Protein AF-0000000084685045 (afdb_homodimer)

Organism: NCBI:txid1198232

pLDDT: mean 92.17, std 9.09, range [50.31, 98.56]

Foldseek 3Di:
DPCVVVVVVVVVVVVVVVVVVVQVVLCCVFCVVVVVLVVLLVVLVVCLLPDPCNLVDDPVRSLVSSQVSSVVVVRDQDHSVQWDWDDDPFKIKIKHWDWDWADRDDPDIDIDIDIDMDIGTD/DPCPVVVVVVVVVVVVVVVVVVQVVLCCVFCVVVVVLVVLLVVLVVCLQPDPCNLVDDPVRSLVSSQVSSVVVVRDQDHSVQWDWDDDPFKIKIKHWDWDWADRDDPDIDIDIDIDMDIGTD

Structure (mmCIF, N/CA/C/O backbone):
data_AF-0000000084685045-model_v1
#
loop_
_entity.id
_entity.type
_entity.pdbx_description
1 polymer 'Transmembrane protein'
#
loop_
_atom_site.group_PDB
_atom_site.id
_atom_site.type_symbol
_atom_site.label_atom_id
_atom_site.label_alt_id
_atom_site.label_comp_id
_atom_site.label_asym_id
_atom_site.label_entity_id
_atom_site.label_seq_id
_atom_site.pdbx_PDB_ins_code
_atom_site.Cartn_x
_atom_site.Cartn_y
_atom_site.Cartn_z
_atom_site.occupancy
_atom_site.B_iso_or_equiv
_atom_site.auth_seq_id
_atom_site.auth_comp_id
_atom_site.auth_asym_id
_atom_site.auth_atom_id
_atom_site.pdbx_PDB_model_num
ATOM 1 N N . MET A 1 1 ? -42.125 7.566 21.297 1 52.19 1 MET A N 1
ATOM 2 C CA . MET A 1 1 ? -40.75 7.332 20.875 1 52.19 1 MET A CA 1
ATOM 3 C C . MET A 1 1 ? -40.469 7.973 19.516 1 52.19 1 MET A C 1
ATOM 5 O O . MET A 1 1 ? -41.125 7.648 18.531 1 52.19 1 MET A O 1
ATOM 9 N N . ASN A 1 2 ? -39.969 9.203 19.312 1 52.31 2 ASN A N 1
ATOM 10 C CA . ASN A 1 2 ? -39.875 10.094 18.156 1 52.31 2 ASN A CA 1
ATOM 11 C C . ASN A 1 2 ? -39.094 9.469 17.016 1 52.31 2 ASN A C 1
ATOM 13 O O . ASN A 1 2 ? -37.906 9.195 17.172 1 52.31 2 ASN A O 1
ATOM 17 N N . SER A 1 3 ? -39.812 8.875 16.078 1 64.5 3 SER A N 1
ATOM 18 C CA . SER A 1 3 ? -39.438 8.211 14.844 1 64.5 3 SER A CA 1
ATOM 19 C C . SER A 1 3 ? -38.469 9.07 14.031 1 64.5 3 SER A C 1
ATOM 21 O O . SER A 1 3 ? -37.75 8.57 13.156 1 64.5 3 SER A O 1
ATOM 23 N N . SER A 1 4 ? -38.469 10.375 14.336 1 64.94 4 SER A N 1
ATOM 24 C CA . SER A 1 4 ? -37.656 11.266 13.523 1 64.94 4 SER A CA 1
ATOM 25 C C . SER A 1 4 ? -36.156 11.094 13.82 1 64.94 4 SER A C 1
ATOM 27 O O . SER A 1 4 ? -35.312 11.273 12.938 1 64.94 4 SER A O 1
ATOM 29 N N . LYS A 1 5 ? -35.812 10.93 15.055 1 65.25 5 LYS A N 1
ATOM 30 C CA . LYS A 1 5 ? -34.406 10.742 15.43 1 65.25 5 LYS A CA 1
ATOM 31 C C . LYS A 1 5 ? -33.844 9.438 14.859 1 65.25 5 LYS A C 1
ATOM 33 O O . LYS A 1 5 ? -32.656 9.352 14.555 1 65.25 5 LYS A O 1
ATOM 38 N N . GLN A 1 6 ? -34.906 8.57 14.57 1 70.5 6 GLN A N 1
ATOM 39 C CA . GLN A 1 6 ? -34.469 7.273 14.07 1 70.5 6 GLN A CA 1
ATOM 40 C C . GLN A 1 6 ? -34.156 7.34 12.578 1 70.5 6 GLN A C 1
ATOM 42 O O . GLN A 1 6 ? -33.312 6.57 12.078 1 70.5 6 GLN A O 1
ATOM 47 N N . LYS A 1 7 ? -34.625 8.477 11.938 1 71.44 7 LYS A N 1
ATOM 48 C CA . LYS A 1 7 ? -34.469 8.594 10.492 1 71.44 7 LYS A CA 1
ATOM 49 C C . LYS A 1 7 ? -33.031 9 10.141 1 71.44 7 LYS A C 1
ATOM 51 O O . LYS A 1 7 ? -32.469 8.484 9.18 1 71.44 7 LYS A O 1
ATOM 56 N N . GLY A 1 8 ? -32.469 9.781 11.031 1 73.19 8 GLY A N 1
ATOM 57 C CA . GLY A 1 8 ? -31.094 10.227 10.781 1 73.19 8 GLY A CA 1
ATOM 58 C C . GLY A 1 8 ? -30.078 9.117 10.906 1 73.19 8 GLY A C 1
ATOM 59 O O . GLY A 1 8 ? -29.188 8.977 10.055 1 73.19 8 GLY A O 1
ATOM 60 N N . PHE A 1 9 ? -30.328 8.328 11.875 1 78.38 9 PHE A N 1
ATOM 61 C CA . PHE A 1 9 ? -29.422 7.199 12.109 1 78.38 9 PHE A CA 1
ATOM 62 C C . PHE A 1 9 ? -29.578 6.156 11.008 1 78.38 9 PHE A C 1
ATOM 64 O O . PHE A 1 9 ? -28.578 5.57 10.562 1 78.38 9 PHE A O 1
ATOM 71 N N . THR A 1 10 ? -30.828 6.16 10.422 1 82.81 10 THR A N 1
ATOM 72 C CA . THR A 1 10 ? -31.078 5.191 9.359 1 82.81 10 THR A CA 1
ATOM 73 C C . THR A 1 10 ? -30.375 5.598 8.078 1 82.81 10 THR A C 1
ATOM 75 O O . THR A 1 10 ? -29.766 4.762 7.402 1 82.81 10 THR A O 1
ATOM 78 N N . LEU A 1 11 ? -30.5 6.941 7.777 1 86.44 11 LEU A N 1
ATOM 79 C CA . LEU A 1 11 ? -29.859 7.438 6.57 1 86.44 11 LEU A CA 1
ATOM 80 C C . LEU A 1 11 ? -28.344 7.277 6.664 1 86.44 11 LEU A C 1
ATOM 82 O O . LEU A 1 11 ? -27.703 6.844 5.703 1 86.44 11 LEU A O 1
ATOM 86 N N . VAL A 1 12 ? -27.812 7.605 7.805 1 83.88 12 VAL A N 1
ATOM 87 C CA . VAL A 1 12 ? -26.375 7.465 8.023 1 83.88 12 VAL A CA 1
ATOM 88 C C . VAL A 1 12 ? -25.984 5.996 7.887 1 83.88 12 VAL A C 1
ATOM 90 O O . VAL A 1 12 ? -24.969 5.676 7.25 1 83.88 12 VAL A O 1
ATOM 93 N N . GLY A 1 13 ? -26.734 5.219 8.461 1 81.5 13 GLY A N 1
ATOM 94 C CA . GLY A 1 13 ? -26.5 3.791 8.328 1 81.5 13 GLY A CA 1
ATOM 95 C C . GLY A 1 13 ? -26.531 3.311 6.891 1 81.5 13 GLY A C 1
ATOM 96 O O . GLY A 1 13 ? -25.688 2.516 6.477 1 81.5 13 GLY A O 1
ATOM 97 N N . LEU A 1 14 ? -27.562 3.863 6.207 1 85.44 14 LEU A N 1
ATOM 98 C CA . LEU A 1 14 ? -27.719 3.479 4.809 1 85.44 14 LEU A CA 1
ATOM 99 C C . LEU A 1 14 ? -26.516 3.932 3.992 1 85.44 14 LEU A C 1
ATOM 101 O O . LEU A 1 14 ? -25.984 3.174 3.17 1 85.44 14 LEU A O 1
ATOM 105 N N . ILE A 1 15 ? -26.109 5.098 4.238 1 88.25 15 ILE A N 1
ATOM 106 C CA . ILE A 1 15 ? -24.969 5.648 3.521 1 88.25 15 ILE A CA 1
ATOM 107 C C . ILE A 1 15 ? -23.719 4.828 3.836 1 88.25 15 ILE A C 1
ATOM 109 O O . ILE A 1 15 ? -22.922 4.527 2.943 1 88.25 15 ILE A O 1
ATOM 113 N N . LEU A 1 16 ? -23.562 4.426 5.043 1 82.75 16 LEU A N 1
ATOM 114 C CA . LEU A 1 16 ? -22.406 3.641 5.465 1 82.75 16 LEU A CA 1
ATOM 115 C C . LEU A 1 16 ? -22.406 2.271 4.793 1 82.75 16 LEU A C 1
ATOM 117 O O . LEU A 1 16 ? -21.359 1.809 4.32 1 82.75 16 LEU A O 1
ATOM 121 N N . VAL A 1 17 ? -23.625 1.717 4.723 1 81.19 17 VAL A N 1
ATOM 122 C CA . VAL A 1 17 ? -23.719 0.398 4.109 1 81.19 17 VAL A CA 1
ATOM 123 C C . VAL A 1 17 ? -23.406 0.495 2.619 1 81.19 17 VAL A C 1
ATOM 125 O O . VAL A 1 17 ? -22.625 -0.306 2.094 1 81.19 17 VAL A O 1
ATOM 128 N N . PHE A 1 18 ? -23.938 1.482 1.992 1 87 18 PHE A N 1
ATOM 129 C CA . PHE A 1 18 ? -23.672 1.651 0.567 1 87 18 PHE A CA 1
ATOM 130 C C . PHE A 1 18 ? -22.219 2.018 0.322 1 87 18 PHE A C 1
ATOM 132 O O . PHE A 1 18 ? -21.609 1.573 -0.659 1 87 18 PHE A O 1
ATOM 139 N N . GLY A 1 19 ? -21.703 2.848 1.141 1 85.56 19 GLY A N 1
ATOM 140 C CA . GLY A 1 19 ? -20.281 3.166 1.067 1 85.56 19 GLY A CA 1
ATOM 141 C C . GLY A 1 19 ? -19.391 1.948 1.196 1 85.56 19 GLY A C 1
ATOM 142 O O . GLY A 1 19 ? -18.469 1.762 0.4 1 85.56 19 GLY A O 1
ATOM 143 N N . LEU A 1 20 ? -19.734 1.141 2.088 1 81.75 20 LEU A N 1
ATOM 144 C CA . LEU A 1 20 ? -18.969 -0.076 2.326 1 81.75 20 LEU A CA 1
ATOM 145 C C . LEU A 1 20 ? -19.062 -1.015 1.127 1 81.75 20 LEU A C 1
ATOM 147 O O . LEU A 1 20 ? -18.047 -1.567 0.694 1 81.75 20 LEU A O 1
ATOM 151 N N . ILE A 1 21 ? -20.281 -1.162 0.603 1 84.25 21 ILE A N 1
ATOM 152 C CA . ILE A 1 21 ? -20.453 -1.988 -0.587 1 84.25 21 ILE A CA 1
ATOM 153 C C . ILE A 1 21 ? -19.641 -1.409 -1.741 1 84.25 21 ILE A C 1
ATOM 155 O O . ILE A 1 21 ? -18.984 -2.15 -2.484 1 84.25 21 ILE A O 1
ATOM 159 N N . GLY A 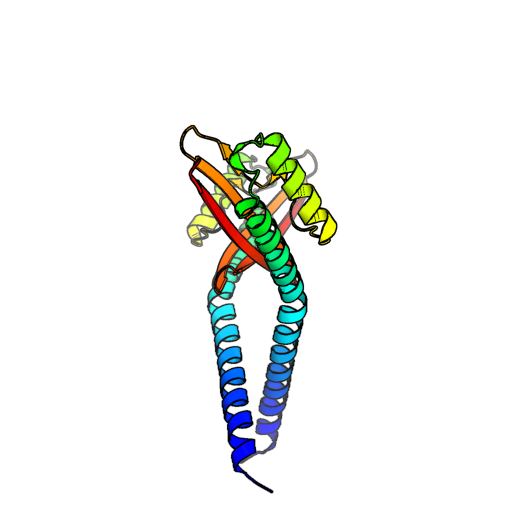1 22 ? -19.719 -0.098 -1.869 1 86.06 22 GLY A N 1
ATOM 160 C CA . GLY A 1 22 ? -18.938 0.567 -2.9 1 86.06 22 GLY A CA 1
ATOM 161 C C . GLY A 1 22 ? -17.438 0.334 -2.762 1 86.06 22 GLY A C 1
ATOM 162 O O . GLY A 1 22 ? -16.766 0.022 -3.742 1 86.06 22 GLY A O 1
ATOM 163 N N . ILE A 1 23 ? -16.906 0.332 -1.58 1 83.69 23 ILE A N 1
ATOM 164 C CA . ILE A 1 23 ? -15.492 0.142 -1.303 1 83.69 23 ILE A CA 1
ATOM 165 C C . ILE A 1 23 ? -15.094 -1.299 -1.614 1 83.69 23 ILE A C 1
ATOM 167 O O . ILE A 1 23 ? -14.047 -1.544 -2.217 1 83.69 23 ILE A O 1
ATOM 171 N N . ILE A 1 24 ? -15.945 -2.225 -1.202 1 84.06 24 ILE A N 1
ATOM 172 C CA . ILE A 1 24 ? -15.672 -3.633 -1.468 1 84.06 24 ILE A CA 1
ATOM 173 C C . ILE A 1 24 ? -15.641 -3.879 -2.975 1 84.06 24 ILE A C 1
ATOM 175 O O . ILE A 1 24 ? -14.727 -4.527 -3.486 1 84.06 24 ILE A O 1
ATOM 179 N N . THR A 1 25 ? -16.656 -3.338 -3.621 1 88.5 25 THR A N 1
ATOM 180 C CA . THR A 1 25 ? -16.75 -3.5 -5.066 1 88.5 25 THR A CA 1
ATOM 181 C C . THR A 1 25 ? -15.539 -2.885 -5.754 1 88.5 25 THR A C 1
ATOM 183 O O . THR A 1 25 ? -14.93 -3.512 -6.625 1 88.5 25 THR A O 1
ATOM 186 N N . LEU A 1 26 ? -15.117 -1.688 -5.309 1 86.94 26 LEU A N 1
ATOM 187 C CA . LEU A 1 26 ? -13.938 -1.034 -5.867 1 86.94 26 LEU A CA 1
ATOM 188 C C . LEU A 1 26 ? -12.68 -1.862 -5.605 1 86.94 26 LEU A C 1
ATOM 190 O O . LEU A 1 26 ? -11.836 -2.01 -6.492 1 86.94 26 LEU A O 1
ATOM 194 N N . SER A 1 27 ? -12.594 -2.445 -4.383 1 87.75 27 SER A N 1
ATOM 195 C CA . SER A 1 27 ? -11.43 -3.254 -4.023 1 87.75 27 SER A CA 1
ATOM 196 C C . SER A 1 27 ? -11.328 -4.488 -4.914 1 87.75 27 SER A C 1
ATOM 198 O O . SER A 1 27 ? -10.242 -4.816 -5.402 1 87.75 27 SER A O 1
ATOM 200 N N . VAL A 1 28 ? -12.414 -5.141 -5.133 1 90.38 28 VAL A N 1
ATOM 201 C CA . VAL A 1 28 ? -12.43 -6.324 -5.984 1 90.38 28 VAL A CA 1
ATOM 202 C C . VAL A 1 28 ? -12.008 -5.949 -7.402 1 90.38 28 VAL A C 1
ATOM 204 O O . VAL A 1 28 ? -11.133 -6.59 -7.992 1 90.38 28 VAL A O 1
ATOM 207 N N . LEU A 1 29 ? -12.523 -4.824 -7.895 1 92.31 29 LEU A N 1
ATOM 208 C CA . LEU A 1 29 ? -12.266 -4.398 -9.266 1 92.31 29 LEU A CA 1
ATOM 209 C C . LEU A 1 29 ? -10.812 -3.957 -9.438 1 92.31 29 LEU A C 1
ATOM 211 O O . LEU A 1 29 ? -10.234 -4.109 -10.508 1 92.31 29 LEU A O 1
ATOM 215 N N . LYS A 1 30 ? -10.219 -3.467 -8.352 1 91.88 30 LYS A N 1
ATOM 216 C CA . LYS A 1 30 ? -8.844 -2.977 -8.406 1 91.88 30 LYS A CA 1
ATOM 217 C C . LYS A 1 30 ? -7.848 -4.102 -8.156 1 91.88 30 LYS A C 1
ATOM 219 O O . LYS A 1 30 ? -6.797 -4.164 -8.797 1 91.88 30 LYS A O 1
ATOM 224 N N . VAL A 1 31 ? -8.203 -4.996 -7.293 1 94.38 31 VAL A N 1
ATOM 225 C CA . VAL A 1 31 ? -7.273 -6.023 -6.828 1 94.38 31 VAL A CA 1
ATOM 226 C C . VAL A 1 31 ? -7.387 -7.262 -7.711 1 94.38 31 VAL A C 1
ATOM 228 O O . VAL A 1 31 ? -6.395 -7.961 -7.941 1 94.38 31 VAL A O 1
ATOM 231 N N . PHE A 1 32 ? -8.531 -7.613 -8.25 1 94.69 32 PHE A N 1
ATOM 232 C CA . PHE A 1 32 ? -8.805 -8.828 -9.008 1 94.69 32 PHE A CA 1
ATOM 233 C C . PHE A 1 32 ? -7.848 -8.953 -10.188 1 94.69 32 PHE A C 1
ATOM 235 O O . PHE A 1 32 ? -7.176 -9.977 -10.344 1 94.69 32 PHE A O 1
ATOM 242 N N . PRO A 1 33 ? -7.602 -7.883 -10.977 1 94.62 33 PRO A N 1
ATOM 243 C CA . PRO A 1 33 ? -6.676 -8.008 -12.109 1 94.62 33 PRO A CA 1
ATOM 244 C C . PRO A 1 33 ? -5.25 -8.328 -11.664 1 94.62 33 PRO A C 1
ATOM 246 O O . PRO A 1 33 ? -4.52 -9.016 -12.383 1 94.62 33 PRO A O 1
ATOM 249 N N . VAL A 1 34 ? -4.883 -7.84 -10.508 1 96.56 34 VAL A N 1
ATOM 250 C CA . VAL A 1 34 ? -3.535 -8.078 -9.992 1 96.56 34 VAL A CA 1
ATOM 251 C C . VAL A 1 34 ? -3.359 -9.562 -9.68 1 96.56 34 VAL A C 1
ATOM 253 O O . VAL A 1 34 ? -2.336 -10.164 -10.031 1 96.56 34 VAL A O 1
ATOM 256 N N . TYR A 1 35 ? -4.391 -10.094 -9.094 1 96.56 35 TYR A N 1
ATOM 257 C CA . TYR A 1 35 ? -4.316 -11.516 -8.766 1 96.56 35 TYR A CA 1
ATOM 258 C C . TYR A 1 35 ? -4.418 -12.375 -10.016 1 96.56 35 TYR A C 1
ATOM 260 O O . TYR A 1 35 ? -3.803 -13.438 -10.102 1 96.56 35 TYR A O 1
ATOM 268 N N . MET A 1 36 ? -5.195 -11.977 -10.977 1 95.69 36 MET A N 1
ATOM 269 C CA . MET A 1 36 ? -5.258 -12.68 -12.258 1 95.69 36 MET A CA 1
ATOM 270 C C . MET A 1 36 ? -3.891 -12.703 -12.93 1 95.69 36 MET A C 1
ATOM 272 O O . MET A 1 36 ? -3.465 -13.734 -13.453 1 95.69 36 MET A O 1
ATOM 276 N N . GLU A 1 37 ? -3.252 -11.57 -12.906 1 96.75 37 GLU A N 1
ATOM 277 C CA . GLU A 1 37 ? -1.908 -11.516 -13.469 1 96.75 37 GLU A CA 1
ATOM 278 C C . GLU A 1 37 ? -0.95 -12.422 -12.703 1 96.75 37 GLU A C 1
ATOM 280 O O . GLU A 1 37 ? -0.103 -13.086 -13.305 1 96.75 37 GLU A O 1
ATOM 285 N N . HIS A 1 38 ? -1.104 -12.414 -11.438 1 97.25 38 HIS A N 1
ATOM 286 C CA . HIS A 1 38 ? -0.241 -13.273 -10.641 1 97.25 38 HIS A CA 1
ATOM 287 C C . HIS A 1 38 ? -0.447 -14.742 -10.984 1 97.25 38 HIS A C 1
ATOM 289 O O . HIS A 1 38 ? 0.511 -15.523 -11.008 1 97.25 38 HIS A O 1
ATOM 295 N N . LEU A 1 39 ? -1.681 -15.109 -11.227 1 97.44 39 LEU A N 1
ATOM 296 C CA . LEU A 1 39 ? -1.949 -16.484 -11.641 1 97.44 39 LEU A CA 1
ATOM 297 C C . LEU A 1 39 ? -1.201 -16.812 -12.93 1 97.44 39 LEU A C 1
ATOM 299 O O . LEU A 1 39 ? -0.677 -17.922 -13.078 1 97.44 39 LEU A O 1
ATOM 303 N N . ALA A 1 40 ? -1.139 -15.859 -13.852 1 97.31 40 ALA A N 1
ATOM 304 C CA . ALA A 1 40 ? -0.379 -16.047 -15.086 1 97.31 40 ALA A CA 1
ATOM 305 C C . ALA A 1 40 ? 1.107 -16.219 -14.797 1 97.31 40 ALA A C 1
ATOM 307 O O . ALA A 1 40 ? 1.773 -17.062 -15.414 1 97.31 40 ALA A O 1
ATOM 308 N N . VAL A 1 41 ? 1.635 -15.414 -13.891 1 97.62 41 VAL A N 1
ATOM 309 C CA . VAL A 1 41 ? 3.035 -15.531 -13.492 1 97.62 41 VAL A CA 1
ATOM 310 C C . VAL A 1 41 ? 3.301 -16.938 -12.945 1 97.62 41 VAL A C 1
ATOM 312 O O . VAL A 1 41 ? 4.266 -17.594 -13.344 1 97.62 41 VAL A O 1
ATOM 315 N N . LYS A 1 42 ? 2.439 -17.359 -12.109 1 97.44 42 LYS A N 1
ATOM 316 C CA . LYS A 1 42 ? 2.596 -18.672 -11.5 1 97.44 42 LYS A CA 1
ATOM 317 C C . LYS A 1 42 ? 2.531 -19.781 -12.555 1 97.44 42 LYS A C 1
ATOM 319 O O . LYS A 1 42 ? 3.318 -20.734 -12.516 1 97.44 42 LYS A O 1
ATOM 324 N N . LYS A 1 43 ? 1.664 -19.672 -13.43 1 97.31 43 LYS A N 1
ATOM 325 C CA . LYS A 1 43 ? 1.531 -20.656 -14.492 1 97.31 43 LYS A CA 1
ATOM 326 C C . LYS A 1 43 ? 2.77 -20.672 -15.391 1 97.31 43 LYS A C 1
ATOM 328 O O . LYS A 1 43 ? 3.207 -21.734 -15.836 1 97.31 43 LYS A O 1
ATOM 333 N N . ALA A 1 44 ? 3.252 -19.469 -15.664 1 97.44 44 ALA A N 1
ATOM 334 C CA . ALA A 1 44 ? 4.492 -19.375 -16.438 1 97.44 44 ALA A CA 1
ATOM 335 C C . ALA A 1 44 ? 5.633 -20.109 -15.719 1 97.44 44 ALA A C 1
ATOM 337 O O . ALA A 1 44 ? 6.371 -20.875 -16.344 1 97.44 44 ALA A O 1
ATOM 338 N N . MET A 1 45 ? 5.727 -19.891 -14.461 1 97.88 45 MET A N 1
ATOM 339 C CA . MET A 1 45 ? 6.762 -20.547 -13.672 1 97.88 45 MET A CA 1
ATOM 340 C C . MET A 1 45 ? 6.562 -22.062 -13.664 1 97.88 45 MET A C 1
ATOM 342 O O . MET A 1 45 ? 7.527 -22.812 -13.789 1 97.88 45 MET A O 1
ATOM 346 N N . GLU A 1 46 ? 5.371 -22.5 -13.531 1 97.88 46 GLU A N 1
ATOM 347 C CA . GLU A 1 46 ? 5.039 -23.922 -13.508 1 97.88 46 GLU A CA 1
ATOM 348 C C . GLU A 1 46 ? 5.383 -24.594 -14.836 1 97.88 46 GLU A C 1
ATOM 350 O O . GLU A 1 46 ? 5.891 -25.719 -14.852 1 97.88 46 GLU A O 1
ATOM 355 N N . ALA A 1 47 ? 5.121 -23.875 -15.898 1 97.44 47 ALA A N 1
ATOM 356 C CA . ALA A 1 47 ? 5.438 -24.406 -17.219 1 97.44 47 ALA A CA 1
ATOM 357 C C . ALA A 1 47 ? 6.938 -24.625 -17.375 1 97.44 47 ALA A C 1
ATOM 359 O O . ALA A 1 47 ? 7.371 -25.609 -17.969 1 97.44 47 ALA A O 1
ATOM 360 N N . ILE A 1 48 ? 7.711 -23.688 -16.859 1 97.69 48 ILE A N 1
ATOM 361 C CA . ILE A 1 48 ? 9.164 -23.797 -16.938 1 97.69 48 ILE A CA 1
ATOM 362 C C . ILE A 1 48 ? 9.633 -24.938 -16.031 1 97.69 48 ILE A C 1
ATOM 364 O O . ILE A 1 48 ? 10.477 -25.75 -16.438 1 97.69 48 ILE A O 1
ATOM 368 N N . GLU A 1 49 ? 9.078 -24.984 -14.875 1 97.94 49 GLU A N 1
ATOM 369 C CA . GLU A 1 49 ? 9.422 -26.031 -13.914 1 97.94 49 GLU A CA 1
ATOM 370 C C . GLU A 1 49 ? 9.195 -27.422 -14.5 1 97.94 49 GLU A C 1
ATOM 372 O O . GLU A 1 49 ? 9.984 -28.344 -14.258 1 97.94 49 GLU A O 1
ATOM 377 N N . MET A 1 50 ? 8.234 -27.516 -15.297 1 97.25 50 MET A N 1
ATOM 378 C CA . MET A 1 50 ? 7.812 -28.812 -15.812 1 97.25 50 MET A CA 1
ATOM 379 C C . MET A 1 50 ? 8.445 -29.094 -17.172 1 97.25 50 MET A C 1
ATOM 381 O O . MET A 1 50 ? 8.273 -30.172 -17.734 1 97.25 50 MET A O 1
ATOM 385 N N . ASP A 1 51 ? 9.156 -28.062 -17.688 1 96.81 51 ASP A N 1
ATOM 386 C CA . ASP A 1 51 ? 9.805 -28.234 -18.984 1 96.81 51 ASP A CA 1
ATOM 387 C C . ASP A 1 51 ? 10.859 -29.328 -18.922 1 96.81 51 ASP A C 1
ATOM 389 O O . ASP A 1 51 ? 11.781 -29.281 -18.109 1 96.81 51 ASP A O 1
ATOM 393 N N . GLN A 1 52 ? 10.906 -30.312 -19.781 1 95.06 52 GLN A N 1
ATOM 394 C CA . GLN A 1 52 ? 11.797 -31.469 -19.797 1 95.06 52 GLN A CA 1
ATOM 395 C C . GLN A 1 52 ? 13.227 -31.047 -20.125 1 95.06 52 GLN A C 1
ATOM 397 O O . GLN A 1 52 ? 14.188 -31.719 -19.734 1 95.06 52 GLN A O 1
ATOM 402 N N . ASP A 1 53 ? 13.328 -29.859 -20.797 1 96.44 53 ASP A N 1
ATOM 403 C CA . ASP A 1 53 ? 14.648 -29.422 -21.234 1 96.44 53 ASP A CA 1
ATOM 404 C C . ASP A 1 53 ? 15.234 -28.391 -20.266 1 96.44 53 ASP A C 1
ATOM 406 O O . ASP A 1 53 ? 16.297 -27.812 -20.516 1 96.44 53 ASP A O 1
ATOM 410 N N . LEU A 1 54 ? 14.617 -28.266 -19.125 1 96.88 54 LEU A N 1
ATOM 411 C CA . LEU A 1 54 ? 15.047 -27.219 -18.188 1 96.88 54 LEU A CA 1
ATOM 412 C C . LEU A 1 54 ? 16.5 -27.438 -17.766 1 96.88 54 LEU A C 1
ATOM 414 O O . LEU A 1 54 ? 17.266 -26.484 -17.688 1 96.88 54 LEU A O 1
ATOM 418 N N . SER A 1 55 ? 16.891 -28.688 -17.625 1 95.06 55 SER A N 1
ATOM 419 C CA . SER A 1 55 ? 18.219 -29.016 -17.125 1 95.06 55 SER A CA 1
ATOM 420 C C . SER A 1 55 ? 19.297 -28.641 -18.141 1 95.06 55 SER A C 1
ATOM 422 O O . SER A 1 55 ? 20.469 -28.531 -17.781 1 95.06 55 SER A O 1
ATOM 424 N N . LYS A 1 56 ? 18.953 -28.438 -19.328 1 95.88 56 LYS A N 1
ATOM 425 C CA . LYS A 1 56 ? 19.922 -28.141 -20.375 1 95.88 56 LYS A CA 1
ATOM 426 C C . LYS A 1 56 ? 19.984 -26.656 -20.672 1 95.88 56 LYS A C 1
ATOM 428 O O . LYS A 1 56 ? 20.844 -26.188 -21.422 1 95.88 56 LYS A O 1
ATOM 433 N N . MET 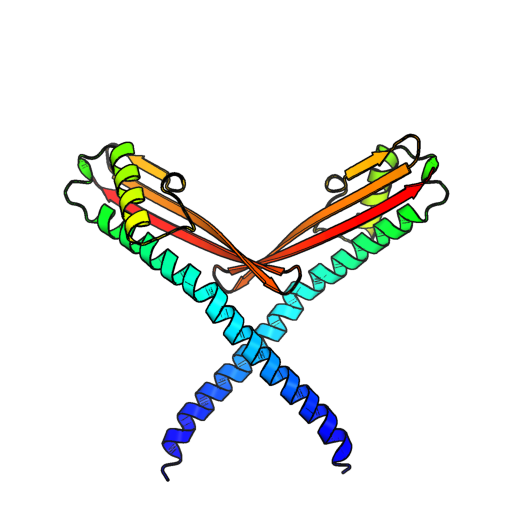A 1 57 ? 19.078 -25.922 -20.125 1 96.38 57 MET A N 1
ATOM 434 C CA . MET A 1 57 ? 18.984 -24.5 -20.438 1 96.38 57 MET A CA 1
ATOM 435 C C . MET A 1 57 ? 19.953 -23.688 -19.578 1 96.38 57 MET A C 1
ATOM 437 O O . MET A 1 57 ? 20.156 -24 -18.406 1 96.38 57 MET A O 1
ATOM 441 N N . SER A 1 58 ? 20.438 -22.609 -20.188 1 96.62 58 SER A N 1
ATOM 442 C CA . SER A 1 58 ? 21.188 -21.594 -19.438 1 96.62 58 SER A CA 1
ATOM 443 C C . SER A 1 58 ? 20.25 -20.656 -18.703 1 96.62 58 SER A C 1
ATOM 445 O O . SER A 1 58 ? 19.047 -20.641 -18.953 1 96.62 58 SER A O 1
ATOM 447 N N . VAL A 1 59 ? 20.797 -19.891 -17.797 1 97.5 59 VAL A N 1
ATOM 448 C CA . VAL A 1 59 ? 20.031 -18.906 -17.047 1 97.5 59 VAL A CA 1
ATOM 449 C C . VAL A 1 59 ? 19.391 -17.906 -18.016 1 97.5 59 VAL A C 1
ATOM 451 O O . VAL A 1 59 ? 18.234 -17.516 -17.844 1 97.5 59 VAL A O 1
ATOM 454 N N . GLY A 1 60 ? 20.156 -17.562 -19.031 1 97.69 60 GLY A N 1
ATOM 455 C CA . GLY A 1 60 ? 19.641 -16.641 -20.031 1 97.69 60 GLY A CA 1
ATOM 456 C C . GLY A 1 60 ? 18.453 -17.203 -20.812 1 97.69 60 GLY A C 1
ATOM 457 O O . GLY A 1 60 ? 17.484 -16.5 -21.078 1 97.69 60 GLY A O 1
ATOM 458 N N . GLN A 1 61 ? 18.562 -18.438 -21.156 1 97.75 61 GLN A N 1
ATOM 459 C CA . GLN A 1 61 ? 17.484 -19.094 -21.875 1 97.75 61 GLN A CA 1
ATOM 460 C C . GLN A 1 61 ? 16.219 -19.203 -21.016 1 97.75 61 GLN A C 1
ATOM 462 O O . GLN A 1 61 ? 15.109 -18.984 -21.5 1 97.75 61 GLN A O 1
ATOM 467 N N . ILE A 1 62 ? 16.406 -19.547 -19.75 1 98 62 ILE A N 1
ATOM 468 C CA . ILE A 1 62 ? 15.289 -19.656 -18.828 1 98 62 ILE A CA 1
ATOM 469 C C . ILE A 1 62 ? 14.609 -18.297 -18.688 1 98 62 ILE A C 1
ATOM 471 O O . ILE A 1 62 ? 13.375 -18.203 -18.75 1 98 62 ILE A O 1
ATOM 475 N N . ARG A 1 63 ? 15.375 -17.25 -18.531 1 98 63 ARG A N 1
ATOM 476 C CA . ARG A 1 63 ? 14.852 -15.883 -18.422 1 98 63 ARG A CA 1
ATOM 477 C C . ARG A 1 63 ? 14.078 -15.492 -19.688 1 98 63 ARG A C 1
ATOM 479 O O . ARG A 1 63 ? 13.023 -14.875 -19.609 1 98 63 ARG A O 1
ATOM 486 N N . GLY A 1 64 ? 14.688 -15.852 -20.766 1 97.81 64 GLY A N 1
ATOM 487 C CA . GLY A 1 64 ? 14.016 -15.562 -22.031 1 97.81 64 GLY A CA 1
ATOM 488 C C . GLY A 1 64 ? 12.688 -16.281 -22.172 1 97.81 64 GLY A C 1
ATOM 489 O O . GLY A 1 64 ? 11.711 -15.695 -22.641 1 97.81 64 GLY A O 1
ATOM 490 N N . LEU A 1 65 ? 12.664 -17.5 -21.781 1 97.44 65 LEU A N 1
ATOM 491 C CA . LEU A 1 65 ? 11.438 -18.281 -21.797 1 97.44 65 LEU A CA 1
ATOM 492 C C . LEU A 1 65 ? 10.391 -17.688 -20.859 1 97.44 65 LEU A C 1
ATOM 494 O O . LEU A 1 65 ? 9.219 -17.594 -21.219 1 97.44 65 LEU A O 1
ATOM 498 N N . PHE A 1 66 ? 10.852 -17.281 -19.75 1 98 66 PHE A N 1
ATOM 499 C CA . PHE A 1 66 ? 9.961 -16.656 -18.781 1 98 66 PHE A CA 1
ATOM 500 C C . PHE A 1 66 ? 9.367 -15.367 -19.359 1 98 66 PHE A C 1
ATOM 502 O O . PHE A 1 66 ? 8.156 -15.156 -19.297 1 98 66 PHE A O 1
ATOM 509 N N . GLN A 1 67 ? 10.164 -14.57 -19.984 1 98.06 67 GLN A N 1
ATOM 510 C CA . GLN A 1 67 ? 9.688 -13.328 -20.594 1 98.06 67 GLN A CA 1
ATOM 511 C C . GLN A 1 67 ? 8.656 -13.609 -21.688 1 98.06 67 GLN A C 1
ATOM 513 O O . GLN A 1 67 ? 7.641 -12.914 -21.781 1 98.06 67 GLN A O 1
ATOM 518 N N . LYS A 1 68 ? 8.93 -14.57 -22.438 1 97.56 68 LYS A N 1
ATOM 519 C CA . LYS A 1 68 ? 8.008 -14.938 -23.5 1 97.56 68 LYS A CA 1
ATOM 520 C C . LYS A 1 68 ? 6.648 -15.336 -22.938 1 97.56 68 LYS A C 1
ATOM 522 O O . LYS A 1 68 ? 5.609 -14.93 -23.469 1 97.56 68 LYS A O 1
ATOM 527 N N . LYS A 1 69 ? 6.711 -16.125 -21.891 1 97 69 LYS A N 1
ATOM 528 C CA . LYS A 1 69 ? 5.465 -16.562 -21.281 1 97 69 LYS A CA 1
ATOM 529 C C . LYS A 1 69 ? 4.711 -15.398 -20.656 1 97 69 LYS A C 1
ATOM 531 O O . LYS A 1 69 ? 3.482 -15.328 -20.734 1 97 69 LYS A O 1
ATOM 536 N N . LEU A 1 70 ? 5.379 -14.461 -20.062 1 97.12 70 LEU A N 1
ATOM 537 C CA . LEU A 1 70 ? 4.746 -13.266 -19.516 1 97.12 70 LEU A CA 1
ATOM 538 C C . LEU A 1 70 ? 4.066 -12.461 -20.625 1 97.12 70 LEU A C 1
ATOM 540 O O . LEU A 1 70 ? 2.916 -12.047 -20.484 1 97.12 70 LEU A O 1
ATOM 544 N N . ASP A 1 71 ? 4.781 -12.32 -21.734 1 97.25 71 ASP A N 1
ATOM 545 C CA . ASP A 1 71 ? 4.27 -11.555 -22.859 1 97.25 71 ASP A CA 1
ATOM 546 C C . ASP A 1 71 ? 3.021 -12.203 -23.453 1 97.25 71 ASP A C 1
ATOM 548 O O . ASP A 1 71 ? 2.039 -11.516 -23.75 1 97.25 71 ASP A O 1
ATOM 552 N N . MET A 1 72 ? 3.008 -13.461 -23.5 1 97.06 72 MET A N 1
ATOM 553 C CA . MET A 1 72 ? 1.889 -14.211 -24.062 1 97.06 72 MET A CA 1
ATOM 554 C C . MET A 1 72 ? 0.632 -14.023 -23.219 1 97.06 72 MET A C 1
ATOM 556 O O . MET A 1 72 ? -0.482 -14.039 -23.75 1 97.06 72 MET A O 1
ATOM 560 N N . ASN A 1 73 ? 0.918 -13.867 -22 1 95.38 73 ASN A N 1
ATOM 561 C CA . ASN A 1 73 ? -0.217 -13.758 -21.094 1 95.38 73 ASN A CA 1
ATOM 562 C C . ASN A 1 73 ? -0.492 -12.305 -20.703 1 95.38 73 ASN A C 1
ATOM 564 O O . ASN A 1 73 ? -1.257 -12.039 -19.781 1 95.38 73 ASN A O 1
ATOM 568 N N . GLN A 1 74 ? 0.183 -11.398 -21.328 1 94.38 74 GLN A N 1
ATOM 569 C CA . GLN A 1 74 ? -0.039 -9.969 -21.172 1 94.38 74 GLN A CA 1
ATOM 570 C C . GLN A 1 74 ? 0.152 -9.531 -19.719 1 94.38 74 GLN A C 1
ATOM 572 O O . GLN A 1 74 ? -0.671 -8.789 -19.172 1 94.38 74 GLN A O 1
ATOM 577 N N . VAL A 1 75 ? 1.203 -10.094 -19.125 1 94.75 75 VAL A N 1
ATOM 578 C CA . VAL A 1 75 ? 1.604 -9.664 -17.797 1 94.75 75 VAL A CA 1
ATOM 579 C C . VAL A 1 75 ? 2.418 -8.375 -17.891 1 94.75 75 VAL A C 1
ATOM 581 O O . VAL A 1 75 ? 3.445 -8.328 -18.562 1 94.75 75 VAL A O 1
ATOM 584 N N . ASN A 1 76 ? 1.954 -7.383 -17.188 1 92.75 76 ASN A N 1
ATOM 585 C CA . ASN A 1 76 ? 2.621 -6.086 -17.281 1 92.75 76 ASN A CA 1
ATOM 586 C C . ASN A 1 76 ? 3.156 -5.641 -15.922 1 92.75 76 ASN A C 1
ATOM 588 O O . ASN A 1 76 ? 3.949 -4.699 -15.844 1 92.75 76 ASN A O 1
ATOM 592 N N . SER A 1 77 ? 2.875 -6.375 -14.93 1 92.06 77 SER A N 1
ATOM 593 C CA . SER A 1 77 ? 3.229 -5.953 -13.578 1 92.06 77 SER A CA 1
ATOM 594 C C . SER A 1 77 ? 4.68 -6.293 -13.258 1 92.06 77 SER A C 1
ATOM 596 O O . SER A 1 77 ? 5.262 -5.738 -12.32 1 92.06 77 SER A O 1
ATOM 598 N N . ILE A 1 78 ? 5.172 -7.281 -14.031 1 91.19 78 ILE A N 1
ATOM 599 C CA . ILE A 1 78 ? 6.562 -7.652 -13.805 1 91.19 78 ILE A CA 1
ATOM 600 C C . ILE A 1 78 ? 7.234 -7.984 -15.141 1 91.19 78 ILE A C 1
ATOM 602 O O . ILE A 1 78 ? 6.559 -8.156 -16.156 1 91.19 78 ILE A O 1
ATOM 606 N N . ASN A 1 79 ? 8.555 -7.941 -15.078 1 93.12 79 ASN A N 1
ATOM 607 C CA . ASN A 1 79 ? 9.344 -8.461 -16.188 1 93.12 79 ASN A CA 1
ATOM 608 C C . ASN A 1 79 ? 10.289 -9.562 -15.742 1 93.12 79 ASN A C 1
ATOM 610 O O . ASN A 1 79 ? 10.422 -9.828 -14.539 1 93.12 79 ASN A O 1
ATOM 614 N N . ALA A 1 80 ? 10.906 -10.242 -16.703 1 93.38 80 ALA A N 1
ATOM 615 C CA . ALA A 1 80 ? 11.734 -11.414 -16.438 1 93.38 80 ALA A CA 1
ATOM 616 C C . ALA A 1 80 ? 12.938 -11.047 -15.57 1 93.38 80 ALA A C 1
ATOM 618 O O . ALA A 1 80 ? 13.531 -11.906 -14.914 1 93.38 80 ALA A O 1
ATOM 619 N N . LYS A 1 81 ? 13.32 -9.82 -15.688 1 90.81 81 LYS A N 1
ATOM 620 C CA . LYS A 1 81 ? 14.469 -9.367 -14.906 1 90.81 81 LYS A CA 1
ATOM 621 C C . LYS A 1 81 ? 14.188 -9.461 -13.406 1 90.81 81 LYS A C 1
ATOM 623 O O . LYS A 1 81 ? 15.109 -9.508 -12.594 1 90.81 81 LYS A O 1
ATOM 628 N N . ASN A 1 82 ? 12.898 -9.578 -13.016 1 91.69 82 ASN A N 1
ATOM 629 C CA . ASN A 1 82 ? 12.484 -9.688 -11.625 1 91.69 82 ASN A CA 1
ATOM 630 C C . ASN A 1 82 ? 12.695 -11.102 -11.086 1 91.69 82 ASN A C 1
ATOM 632 O O . ASN A 1 82 ? 12.609 -11.328 -9.883 1 91.69 82 ASN A O 1
ATOM 636 N N . ALA A 1 83 ? 13.062 -11.961 -11.977 1 97 83 ALA A N 1
ATOM 637 C CA . ALA A 1 83 ? 13.266 -13.344 -11.555 1 97 83 ALA A CA 1
ATOM 638 C C . ALA A 1 83 ? 14.727 -13.602 -11.195 1 97 83 ALA A C 1
ATOM 640 O O . ALA A 1 83 ? 15.633 -13.227 -11.945 1 97 83 ALA A O 1
ATOM 641 N N . LYS A 1 84 ? 14.945 -14.156 -10.07 1 98.19 84 LYS A N 1
ATOM 642 C CA . LYS A 1 84 ? 16.266 -14.664 -9.695 1 98.19 84 LYS A CA 1
ATOM 643 C C . LYS A 1 84 ? 16.406 -16.141 -10.078 1 98.19 84 LYS A C 1
ATOM 645 O O . LYS A 1 84 ? 15.727 -17 -9.516 1 98.19 84 LYS A O 1
ATOM 650 N N . ILE A 1 85 ? 17.25 -16.359 -10.953 1 98.25 85 ILE A N 1
ATOM 651 C CA . ILE A 1 85 ? 17.484 -17.703 -11.461 1 98.25 85 ILE A CA 1
ATOM 652 C C . ILE A 1 85 ? 18.906 -18.156 -11.109 1 98.25 85 ILE A C 1
ATOM 654 O O . ILE A 1 85 ? 19.875 -17.438 -11.383 1 98.25 85 ILE A O 1
ATOM 658 N N . ASN A 1 86 ? 18.922 -19.219 -10.43 1 97.62 86 ASN A N 1
ATOM 659 C CA . ASN A 1 86 ? 20.219 -19.797 -10.055 1 97.62 86 ASN A CA 1
ATOM 660 C C . ASN A 1 86 ? 20.359 -21.234 -10.539 1 97.62 86 ASN A C 1
ATOM 662 O O . ASN A 1 86 ? 19.422 -22.031 -10.391 1 97.62 86 ASN A O 1
ATOM 666 N N . ARG A 1 87 ? 21.469 -21.484 -11.156 1 95.62 87 ARG A N 1
ATOM 667 C CA . ARG A 1 87 ? 21.828 -22.828 -11.586 1 95.62 87 ARG A CA 1
ATOM 668 C C . ARG A 1 87 ? 23.047 -23.344 -10.828 1 95.62 87 ARG A C 1
ATOM 670 O O . ARG A 1 87 ? 24.094 -22.688 -10.82 1 95.62 87 ARG A O 1
ATOM 677 N N . SER A 1 88 ? 22.828 -24.344 -10.109 1 94.75 88 SER A N 1
ATOM 678 C CA . SER A 1 88 ? 23.922 -25.031 -9.438 1 94.75 88 SER A CA 1
ATOM 679 C C . SER A 1 88 ? 24.156 -26.422 -10.039 1 94.75 88 SER A C 1
ATOM 681 O O . SER A 1 88 ? 23.578 -26.766 -11.062 1 94.75 88 SER A O 1
ATOM 683 N N . LEU A 1 89 ? 25.141 -27.156 -9.469 1 93.75 89 LEU A N 1
ATOM 684 C CA . LEU A 1 89 ? 25.438 -28.516 -9.93 1 93.75 89 LEU A CA 1
ATOM 685 C C . LEU A 1 89 ? 24.281 -29.453 -9.602 1 93.75 89 LEU A C 1
ATOM 687 O O . LEU A 1 89 ? 24.047 -30.422 -10.32 1 93.75 89 LEU A O 1
ATOM 691 N N . SER A 1 90 ? 23.469 -29.094 -8.578 1 95.81 90 SER A N 1
ATOM 692 C CA . SER A 1 90 ? 22.469 -30.047 -8.07 1 95.81 90 SER A CA 1
ATOM 693 C C . SER A 1 90 ? 21.062 -29.625 -8.438 1 95.81 90 SER A C 1
ATOM 695 O O . SER A 1 90 ? 20.141 -30.438 -8.461 1 95.81 90 SER A O 1
ATOM 697 N N . ASP A 1 91 ? 20.969 -28.234 -8.641 1 97.38 91 ASP A N 1
ATOM 698 C CA . ASP A 1 91 ? 19.578 -27.828 -8.805 1 97.38 91 ASP A CA 1
ATOM 699 C C . ASP A 1 91 ? 19.469 -26.531 -9.602 1 97.38 91 ASP A C 1
ATOM 701 O O . ASP A 1 91 ? 20.484 -25.859 -9.82 1 97.38 91 ASP A O 1
ATOM 705 N N . ILE A 1 92 ? 18.344 -26.266 -10.141 1 98.06 92 ILE A N 1
ATOM 706 C CA . ILE A 1 92 ? 17.922 -24.984 -10.688 1 98.06 92 ILE A CA 1
ATOM 707 C C . ILE A 1 92 ? 16.828 -24.375 -9.797 1 98.06 92 ILE A C 1
ATOM 709 O O . ILE A 1 92 ? 15.859 -25.047 -9.461 1 98.06 92 ILE A O 1
ATOM 713 N N . THR A 1 93 ? 17.047 -23.156 -9.398 1 98.25 93 THR A N 1
ATOM 714 C CA . THR A 1 93 ? 16.047 -22.453 -8.602 1 98.25 93 THR A CA 1
ATOM 715 C C . THR A 1 93 ? 15.586 -21.188 -9.297 1 98.25 93 THR A C 1
ATOM 717 O O . THR A 1 93 ? 16.375 -20.516 -9.961 1 98.25 93 THR A O 1
ATOM 720 N N . MET A 1 94 ? 14.352 -20.969 -9.203 1 98.38 94 MET A N 1
ATOM 721 C CA . MET A 1 94 ? 13.766 -19.719 -9.688 1 98.38 94 MET A CA 1
ATOM 722 C C . MET A 1 94 ? 12.875 -19.094 -8.625 1 98.38 94 MET A C 1
ATOM 724 O O . MET A 1 94 ? 12 -19.75 -8.07 1 98.38 94 MET A O 1
ATOM 728 N N . LYS A 1 95 ? 13.141 -17.875 -8.367 1 98.56 95 LYS A N 1
ATOM 729 C CA . LYS A 1 95 ? 12.359 -17.109 -7.402 1 98.56 95 LYS A CA 1
ATOM 730 C C . LYS A 1 95 ? 11.859 -15.797 -8.008 1 98.56 95 LYS A C 1
ATOM 732 O O . LYS A 1 95 ? 12.617 -15.078 -8.664 1 98.56 95 LYS A O 1
ATOM 737 N N . VAL A 1 96 ? 10.602 -15.539 -7.82 1 97.88 96 VAL A N 1
ATOM 738 C CA . VAL A 1 96 ? 9.984 -14.305 -8.281 1 97.88 96 VAL A CA 1
ATOM 739 C C . VAL A 1 96 ? 9.32 -13.578 -7.109 1 97.88 96 VAL A C 1
ATOM 741 O O . VAL A 1 96 ? 8.344 -14.07 -6.543 1 97.88 96 VAL A O 1
ATOM 744 N N . ASP A 1 97 ? 9.914 -12.469 -6.738 1 97.19 97 ASP A N 1
ATOM 745 C CA . ASP A 1 97 ? 9.383 -11.586 -5.703 1 97.19 97 ASP A CA 1
ATOM 746 C C . ASP A 1 97 ? 9.039 -10.211 -6.273 1 97.19 97 ASP A C 1
ATOM 748 O O . ASP A 1 97 ? 9.891 -9.555 -6.883 1 97.19 97 ASP A O 1
ATOM 752 N N . TYR A 1 98 ? 7.887 -9.906 -6.113 1 96.69 98 TYR A N 1
ATOM 753 C CA . TYR A 1 98 ? 7.543 -8.578 -6.609 1 96.69 98 TYR A CA 1
ATOM 754 C C . TYR A 1 98 ? 6.336 -8.016 -5.871 1 96.69 98 TYR A C 1
ATOM 756 O O . TYR A 1 98 ? 5.637 -8.75 -5.16 1 96.69 98 TYR A O 1
ATOM 764 N N . GLU A 1 99 ? 6.137 -6.703 -6.047 1 96.81 99 GLU A N 1
ATOM 765 C CA . GLU A 1 99 ? 5.016 -5.973 -5.469 1 96.81 99 GLU A CA 1
AT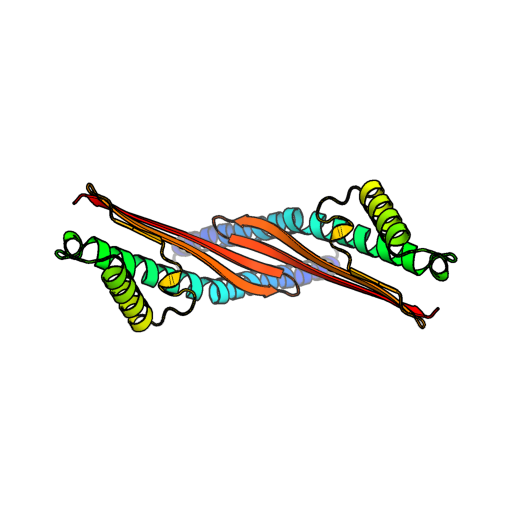OM 766 C C . GLU A 1 99 ? 4.289 -5.145 -6.527 1 96.81 99 GLU A C 1
ATOM 768 O O . GLU A 1 99 ? 4.914 -4.637 -7.461 1 96.81 99 GLU A O 1
ATOM 773 N N . VAL A 1 100 ? 3.014 -5.117 -6.367 1 96.56 100 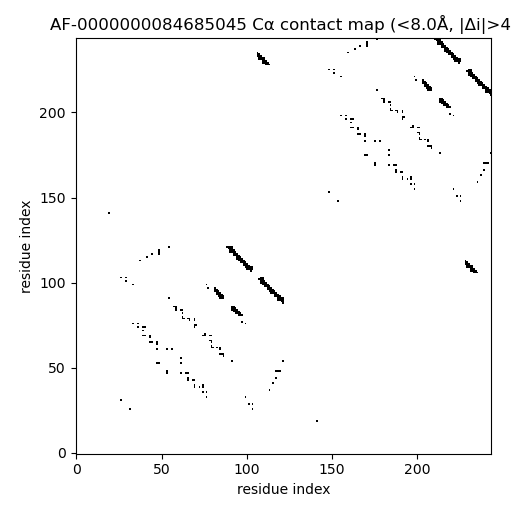VAL A N 1
ATOM 774 C CA . VAL A 1 100 ? 2.193 -4.258 -7.211 1 96.56 100 VAL A CA 1
ATOM 775 C C . VAL A 1 100 ? 1.512 -3.191 -6.355 1 96.56 100 VAL A C 1
ATOM 777 O O . VAL A 1 100 ? 0.787 -3.514 -5.414 1 96.56 100 VAL A O 1
ATOM 780 N N . ARG A 1 101 ? 1.769 -1.966 -6.711 1 96.06 101 ARG A N 1
ATOM 781 C CA . ARG A 1 101 ? 1.144 -0.842 -6.02 1 96.06 101 ARG A CA 1
ATOM 782 C C . ARG A 1 101 ? -0.043 -0.303 -6.812 1 96.06 101 ARG A C 1
ATOM 784 O O . ARG A 1 101 ? 0.058 -0.086 -8.023 1 96.06 101 ARG A O 1
ATOM 791 N N . LYS A 1 102 ? -1.129 -0.108 -6.176 1 95.56 102 LYS A N 1
ATOM 792 C CA . LYS A 1 102 ? -2.334 0.444 -6.789 1 95.56 102 LYS A CA 1
ATOM 793 C C . LYS A 1 102 ? -2.889 1.604 -5.969 1 95.56 102 LYS A C 1
ATOM 795 O O . LYS A 1 102 ? -3.004 1.506 -4.746 1 95.56 102 LYS A O 1
ATOM 800 N N . ASP A 1 103 ? -3.211 2.664 -6.738 1 95.19 103 ASP A N 1
ATOM 801 C CA . ASP A 1 103 ? -3.936 3.732 -6.059 1 95.19 103 ASP A CA 1
ATOM 802 C C . ASP A 1 103 ? -5.289 3.242 -5.551 1 95.19 103 ASP A C 1
ATOM 804 O O . ASP A 1 103 ? -6.016 2.557 -6.273 1 95.19 103 ASP A O 1
ATOM 808 N N . TYR A 1 104 ? -5.637 3.604 -4.332 1 91.5 104 TYR A N 1
ATOM 809 C CA . TYR A 1 104 ? -6.887 3.119 -3.756 1 91.5 104 TYR A CA 1
ATOM 810 C C . TYR A 1 104 ? -7.832 4.273 -3.451 1 91.5 104 TYR A C 1
ATOM 812 O O . TYR A 1 104 ? -8.703 4.602 -4.262 1 91.5 104 TYR A O 1
ATOM 820 N N . ILE A 1 105 ? -7.594 4.973 -2.373 1 88.69 105 ILE A N 1
ATOM 821 C CA . ILE A 1 105 ? -8.422 6.117 -2.018 1 88.69 105 ILE A CA 1
ATOM 822 C C . ILE A 1 105 ? -7.551 7.223 -1.424 1 88.69 105 ILE A C 1
ATOM 824 O O . ILE A 1 105 ? -6.758 6.973 -0.513 1 88.69 105 ILE A O 1
ATOM 828 N N . GLY A 1 106 ? -7.754 8.453 -2.072 1 92.19 106 GLY A N 1
ATOM 829 C CA . GLY A 1 106 ? -6.996 9.578 -1.539 1 92.19 106 GLY A CA 1
ATOM 830 C C . GLY A 1 106 ? -5.496 9.367 -1.597 1 92.19 106 GLY A C 1
ATOM 831 O O . GLY A 1 106 ? -4.945 9.055 -2.656 1 92.19 106 GLY A O 1
ATOM 832 N N . ASN A 1 107 ? -4.879 9.461 -0.399 1 96.31 107 ASN A N 1
ATOM 833 C CA . ASN A 1 107 ? -3.434 9.297 -0.271 1 96.31 107 ASN A CA 1
ATOM 834 C C . ASN A 1 107 ? -3.064 7.879 0.151 1 96.31 107 ASN A C 1
ATOM 836 O O . ASN A 1 107 ? -1.948 7.633 0.614 1 96.31 107 ASN A O 1
ATOM 840 N N . VAL A 1 108 ? -4.02 6.961 -0.032 1 95.31 108 VAL A N 1
ATOM 841 C CA . VAL A 1 108 ? -3.799 5.574 0.367 1 95.31 108 VAL A CA 1
ATOM 842 C C . VAL A 1 108 ? -3.625 4.699 -0.873 1 95.31 108 VAL A C 1
ATOM 844 O O . VAL A 1 108 ? -4.445 4.75 -1.793 1 95.31 108 VAL A O 1
ATOM 847 N N . ASP A 1 109 ? -2.574 3.951 -0.924 1 96.75 109 ASP A N 1
ATOM 848 C CA . ASP A 1 109 ? -2.34 2.932 -1.942 1 96.75 109 ASP A CA 1
ATOM 849 C C . ASP A 1 109 ? -2.365 1.531 -1.334 1 96.75 109 ASP A C 1
ATOM 851 O O . ASP A 1 109 ? -2.229 1.375 -0.119 1 96.75 109 ASP A O 1
ATOM 855 N N . LEU A 1 110 ? -2.553 0.537 -2.119 1 96.12 110 LEU A N 1
ATOM 856 C CA . LEU A 1 110 ? -2.396 -0.874 -1.778 1 96.12 110 LEU A CA 1
ATOM 857 C C . LEU A 1 110 ? -1.115 -1.44 -2.377 1 96.12 110 LEU A C 1
ATOM 859 O O . LEU A 1 110 ? -0.765 -1.126 -3.518 1 96.12 110 LEU A O 1
ATOM 863 N N . ILE A 1 111 ? -0.466 -2.184 -1.582 1 97.31 111 ILE A N 1
ATOM 864 C CA . ILE A 1 111 ? 0.652 -2.961 -2.104 1 97.31 111 ILE A CA 1
ATOM 865 C C . ILE A 1 111 ? 0.359 -4.453 -1.953 1 97.31 111 ILE A C 1
ATOM 867 O O . ILE A 1 111 ? 0.1 -4.93 -0.847 1 97.31 111 ILE A O 1
ATOM 871 N N . LEU A 1 112 ? 0.338 -5.098 -2.996 1 97.75 112 LEU A N 1
ATOM 872 C CA . LEU A 1 112 ? 0.199 -6.551 -3.021 1 97.75 112 LEU A CA 1
ATOM 873 C C . LEU A 1 112 ? 1.549 -7.223 -3.25 1 97.75 112 LEU A C 1
ATOM 875 O O . LEU A 1 112 ? 2.219 -6.953 -4.25 1 97.75 112 LEU A O 1
ATOM 879 N N . SER A 1 113 ? 1.931 -8.039 -2.311 1 97.69 113 SER A N 1
ATOM 880 C CA . SER A 1 113 ? 3.236 -8.688 -2.387 1 97.69 113 SER A CA 1
ATOM 881 C C . SER A 1 113 ? 3.102 -10.164 -2.736 1 97.69 113 SER A C 1
ATOM 883 O O . SER A 1 113 ? 2.289 -10.875 -2.145 1 97.69 113 SER A O 1
ATOM 885 N N . PHE A 1 114 ? 3.896 -10.508 -3.629 1 97.5 114 PHE A N 1
ATOM 886 C CA . PHE A 1 114 ? 3.873 -11.891 -4.094 1 97.5 114 PHE A CA 1
ATOM 887 C C . PHE A 1 114 ? 5.266 -12.508 -4.035 1 97.5 114 PHE A C 1
ATOM 889 O O . PHE A 1 114 ? 6.262 -11.828 -4.297 1 97.5 114 PHE A O 1
ATOM 896 N N . SER A 1 115 ? 5.289 -13.727 -3.674 1 97.06 115 SER A N 1
ATOM 897 C CA . SER A 1 115 ? 6.527 -14.5 -3.625 1 97.06 115 SER A CA 1
ATOM 898 C C . SER A 1 115 ? 6.293 -15.945 -4.039 1 97.06 115 SER A C 1
ATOM 900 O O . SER A 1 115 ? 5.531 -16.672 -3.395 1 97.06 115 SER A O 1
ATOM 902 N N . ASP A 1 116 ? 6.898 -16.266 -5.113 1 97.5 116 ASP A N 1
ATOM 903 C CA . ASP A 1 116 ? 6.82 -17.625 -5.621 1 97.5 116 ASP A CA 1
ATOM 904 C C . ASP A 1 116 ? 8.203 -18.172 -5.957 1 97.5 116 ASP A C 1
ATOM 906 O O . ASP A 1 116 ? 9.102 -17.422 -6.324 1 97.5 116 ASP A O 1
ATOM 910 N N . GLU A 1 117 ? 8.352 -19.484 -5.832 1 98.19 117 GLU A N 1
ATOM 911 C CA . GLU A 1 117 ? 9.641 -20.094 -6.14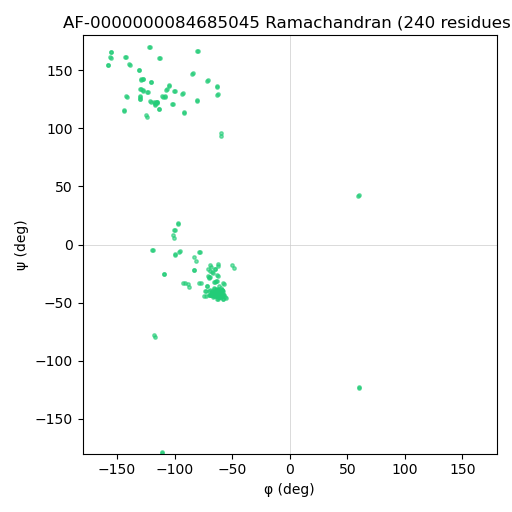8 1 98.19 117 GLU A CA 1
ATOM 912 C C . GLU A 1 117 ? 9.484 -21.578 -6.469 1 98.19 117 GLU A C 1
ATOM 914 O O . GLU A 1 117 ? 8.492 -22.203 -6.07 1 98.19 117 GLU A O 1
ATOM 919 N N . PHE A 1 118 ? 10.438 -22.062 -7.25 1 98 118 PHE A N 1
ATOM 920 C CA . PHE A 1 118 ? 10.562 -23.5 -7.422 1 98 118 PHE A CA 1
ATOM 921 C C . PHE A 1 118 ? 12.023 -23.938 -7.41 1 98 118 PHE A C 1
ATOM 923 O O . PHE A 1 118 ? 12.922 -23.094 -7.547 1 98 118 PHE A O 1
ATOM 930 N N . GLU A 1 119 ? 12.219 -25.125 -7.055 1 97.69 119 GLU A N 1
ATOM 931 C CA . GLU A 1 119 ? 13.516 -25.797 -7.098 1 97.69 119 GLU A CA 1
ATOM 932 C C 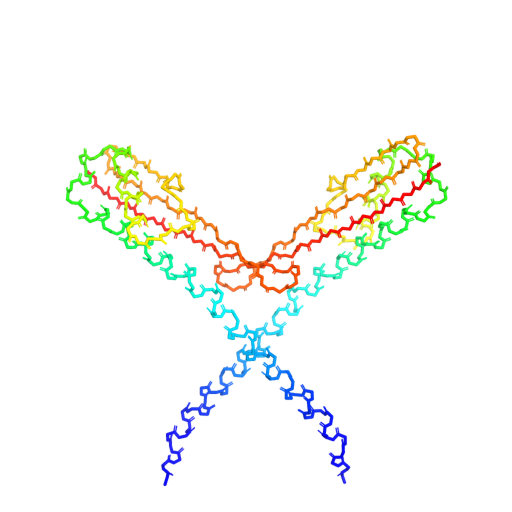. GLU A 1 119 ? 13.398 -27.156 -7.793 1 97.69 119 GLU A C 1
ATOM 934 O O . GLU A 1 119 ? 12.547 -27.969 -7.438 1 97.69 119 GLU A O 1
ATOM 939 N N . VAL A 1 120 ? 14.273 -27.219 -8.789 1 96.88 120 VAL A N 1
ATOM 940 C CA . VAL A 1 120 ? 14.289 -28.453 -9.555 1 96.88 120 VAL A CA 1
ATOM 941 C C . VAL A 1 120 ? 15.68 -29.094 -9.477 1 96.88 120 VAL A C 1
ATOM 943 O O . VAL A 1 120 ? 16.672 -28.469 -9.828 1 96.88 120 VAL A O 1
ATOM 946 N N . PRO A 1 121 ? 15.68 -30.328 -8.992 1 95.06 121 PRO A N 1
ATOM 947 C CA . PRO A 1 121 ? 16.969 -31.031 -8.992 1 95.06 121 PRO A CA 1
ATOM 948 C C . PRO A 1 121 ? 17.422 -31.422 -10.398 1 95.06 121 PRO A C 1
ATOM 950 O O . PRO A 1 121 ? 16.594 -31.734 -11.258 1 95.06 121 PRO A O 1
ATOM 953 N N . ILE A 1 122 ? 18.844 -31.297 -10.688 1 86.75 122 ILE A N 1
ATOM 954 C CA . ILE A 1 122 ? 19.406 -31.719 -11.969 1 86.75 122 ILE A CA 1
ATOM 955 C C . ILE A 1 122 ? 20.219 -33 -11.773 1 86.75 122 ILE A C 1
ATOM 957 O O . ILE A 1 122 ? 20.766 -33.25 -10.695 1 86.75 122 ILE A O 1
ATOM 961 N N . MET B 1 1 ? -43.656 -20.531 -0.824 1 50.31 1 MET B N 1
ATOM 962 C CA . MET B 1 1 ? -42.406 -19.828 -1.081 1 50.31 1 MET B CA 1
ATOM 963 C C . MET B 1 1 ? -41.344 -20.25 -0.075 1 50.31 1 MET B C 1
ATOM 965 O O . MET B 1 1 ? -41.5 -20.078 1.132 1 50.31 1 MET B O 1
ATOM 969 N N . ASN B 1 2 ? -40.438 -21.281 -0.205 1 51 2 ASN B N 1
ATOM 970 C CA . ASN B 1 2 ? -39.531 -22.016 0.682 1 51 2 ASN B CA 1
ATOM 971 C C . ASN B 1 2 ? -38.5 -21.094 1.336 1 51 2 ASN B C 1
ATOM 973 O O . ASN B 1 2 ? -37.656 -20.516 0.652 1 51 2 ASN B O 1
ATOM 977 N N . SER B 1 3 ? -38.844 -20.625 2.547 1 63.94 3 SER B N 1
ATOM 978 C CA . SER B 1 3 ? -38.094 -19.781 3.49 1 63.94 3 SER B CA 1
ATOM 979 C C . SER B 1 3 ? -36.688 -20.328 3.729 1 63.94 3 SER B C 1
ATOM 981 O O . SER B 1 3 ? -35.844 -19.594 4.234 1 63.94 3 SER B O 1
ATOM 983 N N . SER B 1 4 ? -36.469 -21.594 3.383 1 64.06 4 SER B N 1
ATOM 984 C CA . SER B 1 4 ? -35.188 -22.188 3.695 1 64.06 4 SER B CA 1
ATOM 985 C C . SER B 1 4 ? -34.094 -21.656 2.766 1 64.06 4 SER B C 1
ATOM 987 O O . SER B 1 4 ? -32.938 -21.562 3.158 1 64.06 4 SER B O 1
ATOM 989 N N . LYS B 1 5 ? -34.406 -21.5 1.528 1 64 5 LYS B N 1
ATOM 990 C CA . LYS B 1 5 ? -33.406 -21 0.571 1 64 5 LYS B CA 1
ATOM 991 C C . LYS B 1 5 ? -33 -19.578 0.905 1 64 5 LYS B C 1
ATOM 993 O O . LYS B 1 5 ? -31.875 -19.172 0.635 1 64 5 LYS B O 1
ATOM 998 N N . GLN B 1 6 ? -34 -18.953 1.712 1 70.38 6 GLN B N 1
ATOM 999 C CA . GLN B 1 6 ? -33.688 -17.562 2.023 1 70.38 6 GLN B CA 1
ATOM 1000 C C . GLN B 1 6 ? -32.75 -17.453 3.211 1 70.38 6 GLN B C 1
ATOM 1002 O O . GLN B 1 6 ? -32.031 -16.469 3.34 1 70.38 6 GLN B O 1
ATOM 1007 N N . LYS B 1 7 ? -32.562 -18.656 3.916 1 70.94 7 LYS B N 1
ATOM 1008 C CA . LYS B 1 7 ? -31.734 -18.641 5.121 1 70.94 7 LYS B CA 1
ATOM 1009 C C . LYS B 1 7 ? -30.25 -18.609 4.77 1 70.94 7 LYS B C 1
ATOM 1011 O O . LYS B 1 7 ? -29.469 -17.906 5.414 1 70.94 7 LYS B O 1
ATOM 1016 N N . GLY B 1 8 ? -29.953 -19.25 3.674 1 73.12 8 GLY B N 1
ATOM 1017 C CA . GLY B 1 8 ? -28.562 -19.266 3.262 1 73.12 8 GLY B CA 1
ATOM 1018 C C . GLY B 1 8 ? -28.047 -17.922 2.787 1 73.12 8 GLY B C 1
ATOM 1019 O O . GLY B 1 8 ? -26.953 -17.5 3.17 1 73.12 8 GLY B O 1
ATOM 1020 N N . PHE B 1 9 ? -28.906 -17.297 2.104 1 78.12 9 PHE B N 1
ATOM 1021 C CA . PHE B 1 9 ? -28.562 -15.984 1.59 1 78.12 9 PHE B CA 1
ATOM 1022 C C . PHE B 1 9 ? -28.484 -14.961 2.721 1 78.12 9 PHE B C 1
ATOM 1024 O O . PHE B 1 9 ? -27.609 -14.094 2.725 1 78.12 9 PHE B O 1
ATOM 1031 N N . THR B 1 10 ? -29.297 -15.266 3.787 1 83 10 THR B N 1
ATOM 1032 C CA . THR B 1 10 ? -29.297 -14.352 4.926 1 83 10 THR B CA 1
ATOM 1033 C C . THR B 1 10 ? -28.016 -14.477 5.723 1 83 10 THR B C 1
ATOM 1035 O O . THR B 1 10 ? -27.422 -13.461 6.125 1 83 10 THR B O 1
ATOM 1038 N N . LEU B 1 11 ? -27.625 -15.789 5.949 1 86.5 11 LEU B N 1
ATOM 1039 C CA . LEU B 1 11 ? -26.391 -16.016 6.695 1 86.5 11 LEU B CA 1
ATOM 1040 C C . LEU B 1 11 ? -25.203 -15.438 5.949 1 86.5 11 LEU B C 1
ATOM 1042 O O . LEU B 1 11 ? -24.344 -14.789 6.555 1 86.5 11 LEU B O 1
ATOM 1046 N N . VAL B 1 12 ? -25.172 -15.664 4.676 1 83.88 12 VAL B N 1
ATOM 1047 C CA . VAL B 1 12 ? -24.094 -15.125 3.852 1 83.88 12 VAL B CA 1
ATOM 1048 C C . VAL B 1 12 ? -24.094 -13.602 3.918 1 83.88 12 VAL B C 1
ATOM 1050 O O . VAL B 1 12 ? -23.047 -12.977 4.066 1 83.88 12 VAL B O 1
ATOM 1053 N N . GLY B 1 13 ? -25.219 -13.102 3.818 1 81.44 13 GLY B N 1
ATOM 1054 C CA . GLY B 1 13 ? -25.344 -11.656 3.943 1 81.44 13 GLY B CA 1
ATOM 1055 C C . GLY B 1 13 ? -24.859 -11.125 5.281 1 81.44 13 GLY B C 1
ATOM 1056 O O . GLY B 1 13 ? -24.172 -10.102 5.34 1 81.44 13 GLY B O 1
ATOM 1057 N N . LEU 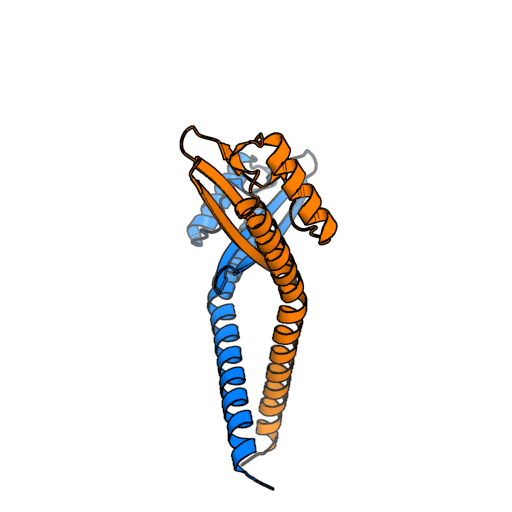B 1 14 ? -25.281 -11.914 6.293 1 85.62 14 LEU B N 1
ATOM 1058 C CA . LEU B 1 14 ? -24.891 -11.508 7.641 1 85.62 14 LEU B CA 1
ATOM 1059 C C . LEU B 1 14 ? -23.375 -11.562 7.793 1 85.62 14 LEU B C 1
ATOM 1061 O O . LEU B 1 14 ? -22.766 -10.641 8.359 1 85.62 14 LEU B O 1
ATOM 1065 N N . ILE B 1 15 ? -22.812 -12.57 7.297 1 87.94 15 ILE B N 1
ATOM 1066 C CA . ILE B 1 15 ? -21.359 -12.734 7.383 1 87.94 15 ILE B CA 1
ATOM 1067 C C . ILE B 1 15 ? -20.672 -11.609 6.609 1 87.94 15 ILE B C 1
ATOM 1069 O O . ILE B 1 15 ? -19.688 -11.047 7.078 1 87.94 15 ILE B O 1
ATOM 1073 N N . LEU B 1 16 ? -21.203 -11.25 5.508 1 82.62 16 LEU B N 1
ATOM 1074 C CA . LEU B 1 16 ? -20.625 -10.195 4.68 1 82.62 16 LEU B CA 1
ATOM 1075 C C . LEU B 1 16 ? -20.688 -8.852 5.391 1 82.62 16 LEU B C 1
ATOM 1077 O O . LEU B 1 16 ? -19.719 -8.094 5.391 1 82.62 16 LEU B O 1
ATOM 1081 N N . VAL B 1 17 ? -21.844 -8.656 6.027 1 81.25 17 VAL B N 1
ATOM 1082 C CA . VAL B 1 17 ? -22.031 -7.391 6.73 1 81.25 17 VAL B CA 1
ATOM 1083 C C . VAL B 1 17 ? -21.062 -7.316 7.91 1 81.25 17 VAL B C 1
ATOM 1085 O O . VAL B 1 17 ? -20.375 -6.301 8.102 1 81.25 17 VAL B O 1
ATOM 1088 N N . PHE B 1 18 ? -20.969 -8.375 8.625 1 87 18 PHE B N 1
ATOM 1089 C CA . PHE B 1 18 ? -20.062 -8.391 9.773 1 87 18 PHE B CA 1
ATOM 1090 C C . PHE B 1 18 ? -18.609 -8.32 9.32 1 87 18 PHE B C 1
ATOM 1092 O O . PHE B 1 18 ? -17.781 -7.672 9.961 1 87 18 PHE B O 1
ATOM 1099 N N . GLY B 1 19 ? -18.312 -9.008 8.289 1 85.62 19 GLY B N 1
ATOM 1100 C CA . GLY B 1 19 ? -16.984 -8.914 7.707 1 85.62 19 GLY B CA 1
ATOM 1101 C C . GLY B 1 19 ? -16.609 -7.5 7.293 1 85.62 19 GLY B C 1
ATOM 1102 O O . GLY B 1 19 ? -15.516 -7.023 7.613 1 85.62 19 GLY B O 1
ATOM 1103 N N . LEU B 1 20 ? -17.531 -6.879 6.719 1 81.62 20 LEU B N 1
ATOM 1104 C CA . LEU B 1 20 ? -17.312 -5.508 6.266 1 81.62 20 LEU B CA 1
ATOM 1105 C C . LEU B 1 20 ? -17.109 -4.574 7.453 1 81.62 20 LEU B C 1
ATOM 1107 O O . LEU B 1 20 ? -16.203 -3.738 7.438 1 81.62 20 LEU B O 1
ATOM 1111 N N . ILE B 1 21 ? -17.953 -4.738 8.469 1 84.38 21 ILE B N 1
ATOM 1112 C CA . ILE B 1 21 ? -17.797 -3.938 9.68 1 84.38 21 ILE B CA 1
ATOM 1113 C C . ILE B 1 21 ? -16.422 -4.211 10.305 1 84.38 21 ILE B C 1
ATOM 1115 O O . ILE B 1 21 ? -15.742 -3.281 10.742 1 84.38 21 ILE B O 1
ATOM 1119 N N . GLY B 1 22 ? -16.078 -5.48 10.344 1 86.25 22 GLY B N 1
ATOM 1120 C CA . GLY B 1 22 ? -14.781 -5.852 10.867 1 86.25 22 GLY B CA 1
ATOM 1121 C C . GLY B 1 22 ? -13.625 -5.219 10.109 1 86.25 22 GLY B C 1
ATOM 1122 O O . GLY B 1 22 ? -12.695 -4.684 10.711 1 86.25 22 GLY B O 1
ATOM 1123 N N . ILE B 1 23 ? -13.711 -5.125 8.828 1 83.69 23 ILE B N 1
ATOM 1124 C CA . ILE B 1 23 ? -12.672 -4.562 7.973 1 83.69 23 ILE B CA 1
ATOM 1125 C C . ILE B 1 23 ? -12.578 -3.053 8.195 1 83.69 23 ILE B C 1
ATOM 1127 O O . ILE B 1 23 ? -11.484 -2.498 8.289 1 83.69 23 ILE B O 1
ATOM 1131 N N . ILE B 1 24 ? -13.75 -2.428 8.273 1 84.19 24 ILE B N 1
ATOM 1132 C CA . ILE B 1 24 ? -13.773 -0.987 8.5 1 84.19 24 ILE B CA 1
ATOM 1133 C C . ILE B 1 24 ? -13.148 -0.669 9.859 1 84.19 24 ILE B C 1
ATOM 1135 O O . ILE B 1 24 ? -12.312 0.231 9.969 1 84.19 24 ILE B O 1
ATOM 1139 N N . THR B 1 25 ? -13.586 -1.436 10.836 1 88.75 25 THR B N 1
ATOM 1140 C CA . THR B 1 25 ? -13.07 -1.229 12.188 1 88.75 25 THR B CA 1
ATOM 1141 C C . THR B 1 25 ? -11.562 -1.444 12.227 1 88.75 25 THR B C 1
ATOM 1143 O O . THR B 1 25 ? -10.828 -0.628 12.789 1 88.75 25 THR B O 1
ATOM 1146 N N . LEU B 1 26 ? -11.07 -2.5 11.555 1 87.44 26 LEU B N 1
ATOM 1147 C CA . LEU B 1 26 ? -9.641 -2.77 11.484 1 87.44 26 LEU B CA 1
ATOM 1148 C C . LEU B 1 26 ? -8.906 -1.641 10.766 1 87.44 26 LEU B C 1
ATOM 1150 O O . LEU B 1 26 ? -7.832 -1.213 11.203 1 87.44 26 LEU B O 1
ATOM 1154 N N . SER B 1 27 ? -9.516 -1.132 9.672 1 88.12 27 SER B N 1
ATOM 1155 C CA . SER B 1 27 ? -8.898 -0.055 8.906 1 88.12 27 SER B CA 1
ATOM 1156 C C . SER B 1 27 ? -8.758 1.21 9.742 1 88.12 27 SER B C 1
ATOM 1158 O O . SER B 1 27 ? -7.703 1.854 9.734 1 88.12 27 SER B O 1
ATOM 1160 N N . VAL B 1 28 ? -9.766 1.556 10.461 1 90.62 28 VAL B N 1
ATOM 1161 C CA . VAL B 1 28 ? -9.727 2.738 11.32 1 90.62 28 VAL B CA 1
ATOM 1162 C C . VAL B 1 28 ? -8.648 2.572 12.383 1 90.62 28 VAL B C 1
ATOM 1164 O O . VAL B 1 28 ? -7.816 3.461 12.578 1 90.62 28 VAL B O 1
ATOM 1167 N N . LEU B 1 29 ? -8.578 1.378 12.977 1 92.56 29 LEU B N 1
ATOM 1168 C CA . LEU B 1 29 ? -7.645 1.122 14.07 1 92.56 29 LEU B CA 1
ATOM 1169 C C . LEU B 1 29 ? -6.207 1.108 13.562 1 92.56 29 LEU B C 1
ATOM 1171 O O . LEU B 1 29 ? -5.281 1.484 14.289 1 92.56 29 LEU B O 1
ATOM 1175 N N . LYS B 1 30 ? -6.02 0.738 12.289 1 92.19 30 LYS B N 1
ATOM 1176 C CA . LYS B 1 30 ? -4.68 0.646 11.719 1 92.19 30 LYS B CA 1
ATOM 1177 C C . LYS B 1 30 ? -4.238 1.985 11.133 1 92.19 30 LYS B C 1
ATOM 1179 O O . LYS B 1 30 ? -3.072 2.367 11.258 1 92.19 30 LYS B O 1
ATOM 1184 N N . VAL B 1 31 ? -5.16 2.709 10.602 1 94.44 31 VAL B N 1
ATOM 1185 C CA . VAL B 1 31 ? -4.84 3.92 9.852 1 94.44 31 VAL B CA 1
ATOM 1186 C C . VAL B 1 31 ? -4.887 5.129 10.781 1 94.44 31 VAL B C 1
ATOM 1188 O O . VAL B 1 31 ? -4.121 6.082 10.609 1 94.44 31 VAL B O 1
ATOM 1191 N N . PHE B 1 32 ? -5.738 5.176 11.781 1 94.81 32 PHE B N 1
ATOM 1192 C CA . PHE B 1 32 ? -5.977 6.312 12.664 1 94.81 32 PHE B CA 1
ATOM 1193 C C . PHE B 1 32 ? -4.68 6.77 13.32 1 94.81 32 PHE B C 1
ATOM 1195 O O . PHE B 1 32 ? -4.312 7.941 13.234 1 94.81 32 PHE B O 1
ATOM 1202 N N . PRO B 1 33 ? -3.838 5.852 13.859 1 94.81 33 PRO B N 1
ATOM 1203 C CA . PRO B 1 33 ? -2.59 6.293 14.484 1 94.81 33 PRO B CA 1
ATOM 1204 C C . PRO B 1 33 ? -1.638 6.961 13.492 1 94.81 33 PRO B C 1
ATOM 1206 O O . PRO B 1 33 ? -0.893 7.871 13.867 1 94.81 33 PRO B O 1
ATOM 1209 N N . VAL B 1 34 ? -1.693 6.531 12.258 1 96.69 34 VAL B N 1
ATOM 1210 C CA . VAL B 1 34 ? -0.822 7.098 11.234 1 96.69 34 VAL B CA 1
ATOM 1211 C C . VAL B 1 34 ? -1.208 8.547 10.969 1 96.69 34 VAL B C 1
ATOM 1213 O O . VAL B 1 34 ? -0.34 9.422 10.883 1 96.69 34 VAL B O 1
ATOM 1216 N N . TYR B 1 35 ? -2.492 8.75 10.922 1 96.56 35 TYR B N 1
ATOM 1217 C CA . TYR B 1 35 ? -2.957 10.109 10.688 1 96.56 35 TYR B CA 1
ATOM 1218 C C . TYR B 1 35 ? -2.736 10.984 11.914 1 96.56 35 TYR B C 1
ATOM 1220 O O . TYR B 1 35 ? -2.465 12.18 11.789 1 96.56 35 TYR B O 1
ATOM 1228 N N . MET B 1 36 ? -2.873 10.445 13.086 1 95.81 36 MET B N 1
ATOM 1229 C CA . MET B 1 36 ? -2.57 11.188 14.305 1 95.81 36 MET B CA 1
ATOM 1230 C C . MET B 1 36 ? -1.109 11.625 14.328 1 95.81 36 MET B C 1
ATOM 1232 O O . MET B 1 36 ? -0.804 12.766 14.68 1 95.81 36 MET B O 1
ATOM 1236 N N . GLU B 1 37 ? -0.267 10.695 13.961 1 96.81 37 GLU B N 1
ATOM 1237 C CA . GLU B 1 37 ? 1.147 11.055 13.891 1 96.81 37 GLU B CA 1
ATOM 1238 C C . GLU B 1 37 ? 1.391 12.141 12.844 1 96.81 37 GLU B C 1
ATOM 1240 O O . GLU B 1 37 ? 2.197 13.047 13.062 1 96.81 37 GLU B O 1
ATOM 1245 N N . HIS B 1 38 ? 0.708 12.023 11.773 1 97.25 38 HIS B N 1
ATOM 1246 C CA . HIS B 1 38 ? 0.866 13.039 10.734 1 97.25 38 HIS B CA 1
ATOM 1247 C C . HIS B 1 38 ? 0.44 14.414 11.242 1 97.25 38 HIS B C 1
ATOM 1249 O O . HIS B 1 38 ? 1.061 15.422 10.898 1 97.25 38 HIS B O 1
ATOM 1255 N N . LEU B 1 39 ? -0.602 14.438 12 1 97.56 39 LEU B N 1
ATOM 1256 C CA . LEU B 1 39 ? -1.026 15.711 12.586 1 97.56 39 LEU B CA 1
ATOM 1257 C C . LEU B 1 39 ? 0.082 16.312 13.445 1 97.56 39 LEU B C 1
ATOM 1259 O O . LEU B 1 39 ? 0.294 17.531 13.422 1 97.56 39 LEU B O 1
ATOM 1263 N N . ALA B 1 40 ? 0.794 15.469 14.18 1 97.31 40 ALA B N 1
ATOM 1264 C CA . ALA B 1 40 ? 1.93 15.93 14.977 1 97.31 40 ALA B CA 1
ATOM 1265 C C . ALA B 1 40 ? 3.031 16.484 14.078 1 97.31 40 ALA B C 1
ATOM 1267 O O . ALA B 1 40 ? 3.646 17.516 14.406 1 97.31 40 ALA B O 1
ATOM 1268 N N . VAL B 1 41 ? 3.312 15.797 12.984 1 97.62 41 VAL B N 1
ATOM 1269 C CA . VAL B 1 41 ? 4.309 16.266 12.031 1 97.62 41 VAL B CA 1
ATOM 1270 C C . VAL B 1 41 ? 3.916 17.656 11.516 1 97.62 41 VAL B C 1
ATOM 1272 O O . VAL B 1 41 ? 4.734 18.578 11.508 1 97.62 41 VAL B O 1
ATOM 1275 N N . LYS B 1 42 ? 2.701 17.766 11.172 1 97.5 42 LYS B N 1
ATOM 1276 C CA . LYS B 1 42 ? 2.207 19.047 10.641 1 97.5 42 LYS B CA 1
ATOM 1277 C C . LYS B 1 42 ? 2.301 20.141 11.688 1 97.5 42 LYS B C 1
ATOM 1279 O O . LYS B 1 42 ? 2.695 21.266 11.375 1 97.5 42 LYS B O 1
ATOM 1284 N N . LYS B 1 43 ? 1.966 19.859 12.836 1 97.38 43 LYS B N 1
ATOM 1285 C CA . LYS B 1 43 ? 2.039 20.844 13.922 1 97.38 43 LYS B CA 1
ATOM 1286 C C . LYS B 1 43 ? 3.484 21.25 14.195 1 97.38 43 LYS B C 1
ATOM 1288 O O . LYS B 1 43 ? 3.76 22.422 14.484 1 97.38 43 LYS B O 1
ATOM 1293 N N . ALA B 1 44 ? 4.34 20.234 14.156 1 97.5 44 ALA B N 1
ATOM 1294 C CA . ALA B 1 44 ? 5.762 20.547 14.305 1 97.5 44 ALA B CA 1
ATOM 1295 C C . ALA B 1 44 ? 6.234 21.516 13.219 1 97.5 44 ALA B C 1
ATOM 1297 O O . ALA B 1 44 ? 6.93 22.484 13.516 1 97.5 44 ALA B O 1
ATOM 1298 N N . MET B 1 45 ? 5.832 21.25 12.039 1 97.88 45 MET B N 1
ATOM 1299 C CA . MET B 1 45 ? 6.203 22.109 10.922 1 97.88 45 MET B CA 1
ATOM 1300 C C . MET B 1 45 ? 5.609 23.516 11.102 1 97.88 45 MET B C 1
ATOM 1302 O O . MET B 1 45 ? 6.281 24.516 10.852 1 97.88 45 MET B O 1
ATOM 1306 N N . GLU B 1 46 ? 4.41 23.594 11.523 1 97.94 46 GLU B N 1
ATOM 1307 C CA . GLU B 1 46 ? 3.725 24.859 11.734 1 97.94 46 GLU B CA 1
ATOM 1308 C C . GLU B 1 46 ? 4.406 25.688 12.828 1 97.94 46 GLU B C 1
ATOM 1310 O O . GLU B 1 46 ? 4.539 26.906 12.703 1 97.94 46 GLU B O 1
ATOM 1315 N N . ALA B 1 47 ? 4.832 25 13.844 1 97.5 47 ALA B N 1
ATOM 1316 C CA . ALA B 1 47 ? 5.535 25.672 14.938 1 97.5 47 ALA B CA 1
ATOM 1317 C C . ALA B 1 47 ? 6.832 26.312 14.445 1 97.5 47 ALA B C 1
ATOM 1319 O O . ALA B 1 47 ? 7.184 27.422 14.859 1 97.5 47 ALA B O 1
ATOM 1320 N N . ILE B 1 48 ? 7.527 25.578 13.594 1 97.69 48 ILE B N 1
ATOM 1321 C CA . ILE B 1 48 ? 8.773 26.094 13.039 1 97.69 48 ILE B CA 1
ATOM 1322 C C . ILE B 1 48 ? 8.477 27.266 12.102 1 97.69 48 ILE B C 1
ATOM 1324 O O . ILE B 1 48 ? 9.148 28.297 12.156 1 97.69 48 ILE B O 1
ATOM 1328 N N . GLU B 1 49 ? 7.484 27.109 11.312 1 97.94 49 GLU B N 1
ATOM 1329 C CA . GLU B 1 49 ? 7.078 28.141 10.367 1 97.94 49 GLU B CA 1
ATOM 1330 C C . GLU B 1 49 ? 6.758 29.438 11.078 1 97.94 49 GLU B C 1
ATOM 1332 O O . GLU B 1 49 ? 7.074 30.531 10.586 1 97.94 49 GLU B O 1
ATOM 1337 N N . MET B 1 50 ? 6.254 29.312 12.219 1 97.25 50 MET B N 1
ATOM 1338 C CA . MET B 1 50 ? 5.758 30.469 12.945 1 97.25 50 MET B CA 1
ATOM 1339 C C . MET B 1 50 ? 6.812 31 13.914 1 97.25 50 MET B C 1
ATOM 1341 O O . MET B 1 50 ? 6.609 32.031 14.57 1 97.25 50 MET B O 1
ATOM 1345 N N . ASP B 1 51 ? 7.918 30.234 14 1 96.88 51 ASP B N 1
ATOM 1346 C CA . ASP B 1 51 ? 8.984 30.656 14.898 1 96.88 51 ASP B CA 1
ATOM 1347 C C . ASP B 1 51 ? 9.57 32 14.469 1 96.88 51 ASP B C 1
ATOM 1349 O O . ASP B 1 51 ? 10.023 32.156 13.336 1 96.88 51 ASP B O 1
ATOM 1353 N N . GLN B 1 52 ? 9.719 33 15.297 1 95.12 52 GLN B N 1
ATOM 1354 C CA . GLN B 1 52 ? 10.164 34.344 15 1 95.12 52 GLN B CA 1
ATOM 1355 C C . GLN B 1 52 ? 11.656 34.375 14.656 1 95.12 52 GLN B C 1
ATOM 1357 O O . GLN B 1 52 ? 12.117 35.25 13.938 1 95.12 52 GLN B O 1
ATOM 1362 N N . ASP B 1 53 ? 12.352 33.312 15.117 1 96.5 53 ASP B N 1
ATOM 1363 C CA . ASP B 1 53 ? 13.797 33.281 14.906 1 96.5 53 ASP B CA 1
ATOM 1364 C C . ASP B 1 53 ? 14.156 32.375 13.711 1 96.5 53 ASP B C 1
ATOM 1366 O O . ASP B 1 53 ? 15.336 32.125 13.453 1 96.5 53 ASP B O 1
ATOM 1370 N N . LEU B 1 54 ? 13.18 32 12.945 1 96.94 54 LEU B N 1
ATOM 1371 C CA . LEU B 1 54 ? 13.422 31.078 11.844 1 96.94 54 LEU B CA 1
ATOM 1372 C C . LEU B 1 54 ? 14.43 31.656 10.859 1 96.94 54 LEU B C 1
ATOM 1374 O O . LEU B 1 54 ? 15.32 30.953 10.383 1 96.94 54 LEU B O 1
ATOM 1378 N N . SER B 1 55 ? 14.352 32.938 10.648 1 95.12 55 SER B N 1
ATOM 1379 C CA . SER B 1 55 ? 15.188 33.594 9.641 1 95.12 55 SER B CA 1
ATOM 1380 C C . SER B 1 55 ? 16.656 33.594 10.055 1 95.12 55 SER B C 1
ATOM 1382 O O . SER B 1 55 ? 17.547 33.781 9.227 1 95.12 55 SER B O 1
ATOM 1384 N N . LYS B 1 56 ? 16.938 33.406 11.266 1 95.94 56 LYS B N 1
ATOM 1385 C CA . LYS B 1 56 ? 18.312 33.469 11.773 1 95.94 56 LYS B CA 1
ATOM 1386 C C . LYS B 1 56 ? 18.891 32.062 11.922 1 95.94 56 LYS B C 1
ATOM 1388 O O . LYS B 1 56 ? 20.094 31.891 12.18 1 95.94 56 LYS B O 1
ATOM 1393 N N . MET B 1 57 ? 18.078 31.078 11.758 1 96.38 57 MET B N 1
ATOM 1394 C CA . MET B 1 57 ? 18.516 29.703 11.992 1 96.38 57 MET B CA 1
ATOM 1395 C C . MET B 1 57 ? 19.203 29.125 10.75 1 96.38 57 MET B C 1
ATOM 1397 O O . MET B 1 57 ? 18.797 29.422 9.625 1 96.38 57 MET B O 1
ATOM 1401 N N . SER B 1 58 ? 20.188 28.266 11.008 1 96.62 58 SER B N 1
ATOM 1402 C CA . SER B 1 58 ? 20.781 27.453 9.953 1 96.62 58 SER B CA 1
ATOM 1403 C C . SER B 1 58 ? 19.922 26.25 9.625 1 96.62 58 SER B C 1
ATOM 1405 O O . SER B 1 58 ? 19 25.906 10.375 1 96.62 58 SER B O 1
ATOM 1407 N N . VAL B 1 59 ? 20.203 25.609 8.531 1 97.5 59 VAL B N 1
ATOM 1408 C CA . VAL B 1 59 ? 19.5 24.391 8.125 1 97.5 59 VAL B CA 1
ATOM 1409 C C . VAL B 1 59 ? 19.641 23.328 9.211 1 97.5 59 VAL B C 1
ATOM 1411 O O . VAL B 1 59 ? 18.672 22.625 9.531 1 97.5 59 VAL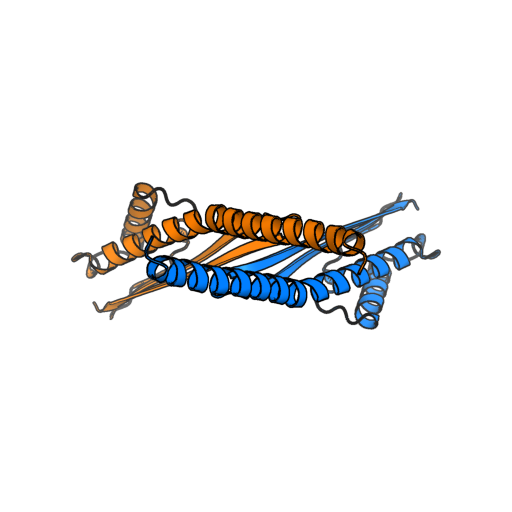 B O 1
ATOM 1414 N N . GLY B 1 60 ? 20.828 23.266 9.773 1 97.62 60 GLY B N 1
ATOM 1415 C CA . GLY B 1 60 ? 21.062 22.312 10.844 1 97.62 60 GLY B CA 1
ATOM 1416 C C . GLY B 1 60 ? 20.234 22.578 12.086 1 97.62 60 GLY B C 1
ATOM 1417 O O . GLY B 1 60 ? 19.688 21.656 12.695 1 97.62 60 GLY B O 1
ATOM 1418 N N . GLN B 1 61 ? 20.125 23.812 12.43 1 97.75 61 GLN B N 1
ATOM 1419 C CA . GLN B 1 61 ? 19.328 24.203 13.594 1 97.75 61 GLN B CA 1
ATOM 1420 C C . GLN B 1 61 ? 17.859 23.891 13.375 1 97.75 61 GLN B C 1
ATOM 1422 O O . GLN B 1 61 ? 17.172 23.422 14.281 1 97.75 61 GLN B O 1
ATOM 1427 N N . ILE B 1 62 ? 17.375 24.203 12.172 1 98 62 ILE B N 1
ATOM 1428 C CA . ILE B 1 62 ? 15.984 23.938 11.836 1 98 62 ILE B CA 1
ATOM 1429 C C . ILE B 1 62 ? 15.711 22.438 11.914 1 98 62 ILE B C 1
ATOM 1431 O O . ILE B 1 62 ? 14.711 22.016 12.492 1 98 62 ILE B O 1
ATOM 1435 N N . ARG B 1 63 ? 16.594 21.641 11.375 1 98 63 ARG B N 1
ATOM 1436 C CA . ARG B 1 63 ? 16.469 20.188 11.422 1 98 63 ARG B CA 1
ATOM 1437 C C . ARG B 1 63 ? 16.453 19.672 12.852 1 98 63 ARG B C 1
ATOM 1439 O O . ARG B 1 63 ? 15.68 18.781 13.195 1 98 63 ARG B O 1
ATOM 1446 N N . GLY B 1 64 ? 17.359 20.25 13.586 1 97.81 64 GLY B N 1
ATOM 1447 C CA . GLY B 1 64 ? 17.391 19.875 14.992 1 97.81 64 GLY B CA 1
ATOM 1448 C C . GLY B 1 64 ? 16.125 20.203 15.742 1 97.81 64 GLY B C 1
ATOM 1449 O O . GLY B 1 64 ? 15.648 19.406 16.547 1 97.81 64 GLY B O 1
ATOM 1450 N N . LEU B 1 65 ? 15.602 21.344 15.469 1 97.44 65 LEU B N 1
ATOM 1451 C CA . LEU B 1 65 ? 14.336 21.75 16.078 1 97.44 65 LEU B CA 1
ATOM 1452 C C . LEU B 1 65 ? 13.203 20.828 15.641 1 97.44 65 LEU B C 1
ATOM 1454 O O . LEU B 1 65 ? 12.367 20.422 16.453 1 97.44 65 LEU B O 1
ATOM 1458 N N . PHE B 1 66 ? 13.227 20.484 14.422 1 98.06 66 PHE B N 1
ATOM 1459 C CA . PHE B 1 66 ? 12.219 19.578 13.898 1 98.06 66 PHE B CA 1
ATOM 1460 C C . PHE B 1 66 ? 12.305 18.219 14.586 1 98.06 66 PHE B C 1
ATOM 1462 O O . PHE B 1 66 ? 11.289 17.672 15.031 1 98.06 66 PHE B O 1
ATOM 1469 N N . GLN B 1 67 ? 13.469 17.719 14.742 1 98.06 67 GLN B N 1
ATOM 1470 C CA . GLN B 1 67 ? 13.672 16.438 15.414 1 98.06 67 GLN B CA 1
ATOM 1471 C C . GLN B 1 67 ? 13.172 16.484 16.859 1 98.06 67 GLN B C 1
ATOM 1473 O O . GLN B 1 67 ? 12.539 15.547 17.328 1 98.06 67 GLN B O 1
ATOM 1478 N N . LYS B 1 68 ? 13.469 17.531 17.484 1 97.62 68 LYS B N 1
ATOM 1479 C CA . LYS B 1 68 ? 13.031 17.703 18.875 1 97.62 68 LYS B CA 1
ATOM 1480 C C . LYS B 1 68 ? 11.508 17.672 18.969 1 97.62 68 LYS B C 1
ATOM 1482 O O . LYS B 1 68 ? 10.953 17.016 19.859 1 97.62 68 LYS B O 1
ATOM 1487 N N . LYS B 1 69 ? 10.898 18.375 18.062 1 97.06 69 LYS B N 1
ATOM 1488 C CA . LYS B 1 69 ? 9.445 18.422 18.078 1 97.06 69 LYS B CA 1
ATOM 1489 C C . LYS B 1 69 ? 8.852 17.047 17.766 1 97.06 69 LYS B C 1
ATOM 1491 O O . LYS B 1 69 ? 7.848 16.656 18.359 1 97.06 69 LYS B O 1
ATOM 1496 N N . LEU B 1 70 ? 9.43 16.297 16.875 1 97.19 70 LEU B N 1
ATOM 1497 C CA . LEU B 1 70 ? 8.984 14.938 16.578 1 97.19 70 LEU B CA 1
ATOM 1498 C C . LEU B 1 70 ? 9.102 14.055 17.812 1 97.19 70 LEU B C 1
ATOM 1500 O O . LEU B 1 70 ? 8.164 13.32 18.141 1 97.19 70 LEU B O 1
ATOM 1504 N N . ASP B 1 71 ? 10.227 14.172 18.484 1 97.31 71 ASP B N 1
ATOM 1505 C CA . ASP B 1 71 ? 10.492 13.367 19.672 1 97.31 71 ASP B CA 1
ATOM 1506 C C . ASP B 1 71 ? 9.492 13.68 20.781 1 97.31 71 ASP B C 1
ATOM 1508 O O . ASP B 1 71 ? 8.961 12.766 21.422 1 97.31 71 ASP B O 1
ATOM 1512 N N . MET B 1 72 ? 9.156 14.883 20.922 1 97.19 72 MET B N 1
ATOM 1513 C CA . MET B 1 72 ? 8.234 15.328 21.953 1 97.19 72 MET B CA 1
ATOM 1514 C C . MET B 1 72 ? 6.84 14.75 21.734 1 97.19 72 MET B C 1
ATOM 1516 O O . MET B 1 72 ? 6.109 14.484 22.688 1 97.19 72 MET B O 1
ATOM 1520 N N . ASN B 1 73 ? 6.605 14.602 20.5 1 95.44 73 ASN B N 1
ATOM 1521 C CA . ASN B 1 73 ? 5.27 14.117 20.156 1 95.44 73 ASN B CA 1
ATOM 1522 C C . ASN B 1 73 ? 5.273 12.625 19.844 1 95.44 73 ASN B C 1
ATOM 1524 O O . ASN B 1 73 ? 4.293 12.094 19.312 1 95.44 73 ASN B O 1
ATOM 1528 N N . GLN B 1 74 ? 6.379 12 20.031 1 94.44 74 GLN B N 1
ATOM 1529 C CA . GLN B 1 74 ? 6.523 10.555 19.891 1 94.44 74 GLN B CA 1
ATOM 1530 C C . GLN B 1 74 ? 6.176 10.094 18.484 1 94.44 74 GLN B C 1
ATOM 1532 O O . GLN B 1 74 ? 5.438 9.125 18.297 1 94.44 74 GLN B O 1
ATOM 1537 N N . VAL B 1 75 ? 6.656 10.875 17.531 1 94.75 75 VAL B N 1
ATOM 1538 C CA . VAL B 1 75 ? 6.535 10.5 16.125 1 94.75 75 VAL B CA 1
ATOM 1539 C C . VAL B 1 75 ? 7.633 9.5 15.766 1 94.75 75 VAL B C 1
ATOM 1541 O O . VAL B 1 75 ? 8.82 9.781 15.93 1 94.75 75 VAL B O 1
ATOM 1544 N N . ASN B 1 76 ? 7.223 8.383 15.281 1 92.81 76 ASN B N 1
ATOM 1545 C CA . ASN B 1 76 ? 8.188 7.332 14.977 1 92.81 76 ASN B CA 1
ATOM 1546 C C . ASN B 1 76 ? 8.18 6.969 13.5 1 92.81 76 ASN B C 1
ATOM 1548 O O . ASN B 1 76 ? 9.086 6.281 13.016 1 92.81 76 ASN B O 1
ATOM 1552 N N . SER B 1 77 ? 7.297 7.543 12.773 1 92.12 77 SER B N 1
ATOM 1553 C CA . SER B 1 77 ? 7.133 7.156 11.375 1 92.12 77 SER B CA 1
ATOM 1554 C C . SER B 1 77 ? 8.148 7.863 10.477 1 92.12 77 SER B C 1
ATOM 1556 O O . SER B 1 77 ? 8.391 7.438 9.352 1 92.12 77 SER B O 1
ATOM 1558 N N . ILE B 1 78 ? 8.641 8.992 11.031 1 91.44 78 ILE B N 1
ATOM 1559 C CA . ILE B 1 78 ? 9.641 9.719 10.25 1 91.44 78 ILE B CA 1
ATOM 1560 C C . ILE B 1 78 ? 10.703 10.305 11.188 1 91.44 78 ILE B C 1
ATOM 1562 O O . ILE B 1 78 ? 10.508 10.352 12.406 1 91.44 78 ILE B O 1
ATOM 1566 N N . ASN B 1 79 ? 11.82 10.625 10.57 1 93.25 79 ASN B N 1
ATOM 1567 C CA . ASN B 1 79 ? 12.836 11.398 11.266 1 93.25 79 ASN B CA 1
ATOM 1568 C C . ASN B 1 79 ? 13.148 12.703 10.531 1 93.25 79 ASN B C 1
ATOM 1570 O O . ASN B 1 79 ? 12.672 12.914 9.414 1 93.25 79 ASN B O 1
ATOM 1574 N N . ALA B 1 80 ? 13.898 13.578 11.18 1 93.5 80 ALA B N 1
ATOM 1575 C CA . ALA B 1 80 ? 14.164 14.914 10.656 1 93.5 80 ALA B CA 1
ATOM 1576 C C . ALA B 1 80 ? 14.938 14.844 9.344 1 93.5 80 ALA B C 1
ATOM 1578 O O . ALA B 1 80 ? 14.922 15.797 8.555 1 93.5 80 ALA B O 1
ATOM 1579 N N . LYS B 1 81 ? 15.656 13.789 9.211 1 90.75 81 LYS B N 1
ATOM 1580 C CA . LYS B 1 81 ? 16.438 13.625 7.996 1 90.75 81 LYS B CA 1
ATOM 1581 C C . LYS B 1 81 ? 15.539 13.539 6.766 1 90.75 81 LYS B C 1
ATOM 1583 O O . LYS B 1 81 ? 15.984 13.797 5.645 1 90.75 81 LYS B O 1
ATOM 1588 N N . ASN B 1 82 ? 14.242 13.25 6.957 1 91.5 82 ASN B N 1
ATOM 1589 C CA . ASN B 1 82 ? 13.266 13.148 5.875 1 91.5 82 ASN B CA 1
ATOM 1590 C C . ASN B 1 82 ? 12.82 14.531 5.395 1 91.5 82 ASN B C 1
ATOM 1592 O O . ASN B 1 82 ? 12.172 14.648 4.352 1 91.5 82 ASN B O 1
ATOM 1596 N N . ALA B 1 83 ? 13.266 15.523 6.102 1 96.94 83 ALA B N 1
ATOM 1597 C CA . ALA B 1 83 ? 12.867 16.875 5.719 1 96.94 83 ALA B CA 1
ATOM 1598 C C . ALA B 1 83 ? 13.898 17.5 4.781 1 96.94 83 ALA B C 1
ATOM 1600 O O . ALA B 1 83 ? 15.102 17.438 5.039 1 96.94 83 ALA B O 1
ATOM 1601 N N . LYS B 1 84 ? 13.445 18.016 3.721 1 98.19 84 LYS B N 1
ATOM 1602 C CA . LYS B 1 84 ? 14.266 18.844 2.844 1 98.19 84 LYS B CA 1
ATOM 1603 C C . LYS B 1 84 ? 14.148 20.328 3.221 1 98.19 84 LYS B C 1
ATOM 1605 O O . LYS B 1 84 ? 13.086 20.922 3.068 1 98.19 84 LYS B O 1
ATOM 1610 N N . ILE B 1 85 ? 15.188 20.828 3.668 1 98.25 85 ILE B N 1
ATOM 1611 C CA . ILE B 1 85 ? 15.234 22.219 4.113 1 98.25 85 ILE B CA 1
ATOM 1612 C C . ILE B 1 85 ? 16.172 23.016 3.213 1 98.25 85 ILE B C 1
ATOM 1614 O O . ILE B 1 85 ? 17.328 22.625 2.998 1 98.25 85 ILE B O 1
ATOM 1618 N N . ASN B 1 86 ? 15.609 24 2.66 1 97.62 86 ASN B N 1
ATOM 1619 C CA . ASN B 1 86 ? 16.406 24.875 1.808 1 97.62 86 ASN B CA 1
ATOM 1620 C C . ASN B 1 86 ? 16.328 26.328 2.275 1 97.62 86 ASN B C 1
ATOM 1622 O O . ASN B 1 86 ? 15.25 26.828 2.59 1 97.62 86 ASN B O 1
ATOM 1626 N N . ARG B 1 87 ? 17.484 26.906 2.375 1 95.75 87 ARG B N 1
ATOM 1627 C CA . ARG B 1 87 ? 17.594 28.328 2.691 1 95.75 87 ARG B CA 1
ATOM 1628 C C . ARG B 1 87 ? 18.172 29.109 1.514 1 95.75 87 ARG B C 1
ATOM 1630 O O . ARG B 1 87 ? 19.25 28.766 1.007 1 95.75 87 ARG B O 1
ATOM 1637 N N . SER B 1 88 ? 17.391 29.969 1.023 1 94.75 88 SER B N 1
ATOM 1638 C CA . SER B 1 88 ? 17.859 30.891 -0.012 1 94.75 88 SER B CA 1
ATOM 1639 C C . SER B 1 88 ? 17.938 32.312 0.514 1 94.75 88 SER B C 1
ATOM 1641 O O . SER B 1 88 ? 17.781 32.562 1.713 1 94.75 88 SER B O 1
ATOM 1643 N N . LEU B 1 89 ? 18.344 33.25 -0.373 1 93.75 89 LEU B N 1
ATOM 1644 C CA . LEU B 1 89 ? 18.422 34.656 0.002 1 93.75 89 LEU B CA 1
ATOM 1645 C C . LEU B 1 89 ? 17.031 35.219 0.265 1 93.75 89 LEU B C 1
ATOM 1647 O O . LEU B 1 89 ? 16.875 36.156 1.078 1 93.75 89 LEU B O 1
ATOM 1651 N N . SER B 1 90 ? 15.977 34.625 -0.319 1 95.88 90 SER B N 1
ATOM 1652 C CA . SER B 1 90 ? 14.648 35.219 -0.292 1 95.88 90 SER B CA 1
ATOM 1653 C C . SER B 1 90 ? 13.703 34.438 0.623 1 95.88 90 SER B C 1
ATOM 1655 O O . SER B 1 90 ? 12.703 34.969 1.091 1 95.88 90 SER B O 1
ATOM 1657 N N . ASP B 1 91 ? 14.094 33.094 0.761 1 97.38 91 ASP B N 1
ATOM 1658 C CA . ASP B 1 91 ? 13.086 32.344 1.487 1 97.38 91 ASP B CA 1
ATOM 1659 C C . ASP B 1 91 ? 13.703 31.109 2.158 1 97.38 91 ASP B C 1
ATOM 1661 O O . ASP B 1 91 ? 14.852 30.75 1.884 1 97.38 91 ASP B O 1
ATOM 1665 N N . ILE B 1 92 ? 13.039 30.578 3.115 1 98.06 92 ILE B N 1
ATOM 1666 C CA . ILE B 1 92 ? 13.273 29.266 3.699 1 98.06 92 ILE B CA 1
ATOM 1667 C C . ILE B 1 92 ? 12.117 28.328 3.336 1 98.06 92 ILE B C 1
ATOM 1669 O O . ILE B 1 92 ? 10.953 28.688 3.494 1 98.06 92 ILE B O 1
ATOM 1673 N N . THR B 1 93 ? 12.461 27.203 2.799 1 98.25 93 THR B N 1
ATOM 1674 C CA . THR B 1 93 ? 11.453 26.203 2.465 1 98.25 93 THR B CA 1
ATOM 1675 C C . THR B 1 93 ? 11.711 24.906 3.207 1 98.25 93 THR B C 1
ATOM 1677 O O . THR B 1 93 ? 12.867 24.516 3.414 1 98.25 93 THR B O 1
ATOM 1680 N N . MET B 1 94 ? 10.68 24.344 3.646 1 98.38 94 MET B N 1
ATOM 1681 C CA . MET B 1 94 ? 10.727 23.016 4.25 1 98.38 94 MET B CA 1
ATOM 1682 C C . MET B 1 94 ? 9.672 22.094 3.643 1 98.38 94 MET B C 1
ATOM 1684 O O . MET B 1 94 ? 8.492 22.453 3.574 1 98.38 94 MET B O 1
ATOM 1688 N N . LYS B 1 95 ? 10.133 20.984 3.213 1 98.56 95 LYS B N 1
ATOM 1689 C CA . LYS B 1 95 ? 9.25 19.984 2.631 1 98.56 95 LYS B CA 1
ATOM 1690 C C . LYS B 1 95 ? 9.438 18.625 3.311 1 98.56 95 LYS B C 1
ATOM 1692 O O . LYS B 1 95 ? 10.57 18.188 3.527 1 98.56 95 LYS B O 1
ATOM 1697 N N . VAL B 1 96 ? 8.344 18 3.656 1 97.81 96 VAL B N 1
ATOM 1698 C CA . VAL B 1 96 ? 8.359 16.672 4.254 1 97.81 96 VAL B CA 1
ATOM 1699 C C . VAL B 1 96 ? 7.48 15.734 3.436 1 97.81 96 VAL B C 1
ATOM 1701 O O . VAL B 1 96 ? 6.262 15.898 3.381 1 97.81 96 VAL B O 1
ATOM 1704 N N . ASP B 1 97 ? 8.133 14.797 2.783 1 97.25 97 ASP B N 1
ATOM 1705 C CA . ASP B 1 97 ? 7.473 13.742 2.023 1 97.25 97 ASP B CA 1
ATOM 1706 C C . ASP B 1 97 ? 7.797 12.367 2.6 1 97.25 97 ASP B C 1
ATOM 1708 O O . ASP B 1 97 ? 8.969 12.008 2.736 1 97.25 97 ASP B O 1
ATOM 1712 N N . TYR B 1 98 ? 6.809 11.742 2.93 1 96.69 98 TYR B N 1
ATOM 1713 C CA . TYR B 1 98 ? 7.09 10.406 3.436 1 96.69 98 TYR B CA 1
ATOM 1714 C C . TYR B 1 98 ? 5.887 9.492 3.262 1 96.69 98 TYR B C 1
ATOM 1716 O O . TYR B 1 98 ? 4.781 9.953 2.975 1 96.69 98 TYR B O 1
ATOM 1724 N N . GLU B 1 99 ? 6.152 8.188 3.416 1 96.81 99 GLU B N 1
ATOM 1725 C CA . GLU B 1 99 ? 5.137 7.137 3.336 1 96.81 99 GLU B CA 1
ATOM 1726 C C . GLU B 1 99 ? 5.203 6.211 4.547 1 96.81 99 GLU B C 1
ATOM 1728 O O . GLU B 1 99 ? 6.281 5.949 5.082 1 96.81 99 GLU B O 1
ATOM 1733 N N . VAL B 1 100 ? 4.051 5.836 4.961 1 96.56 100 VAL B N 1
ATOM 1734 C CA . VAL B 1 100 ? 3.949 4.84 6.02 1 96.56 100 VAL B CA 1
ATOM 1735 C C . VAL B 1 100 ? 3.283 3.578 5.477 1 96.56 100 VAL B C 1
ATOM 1737 O O . VAL B 1 100 ? 2.164 3.631 4.961 1 96.56 100 VAL B O 1
ATOM 1740 N N . ARG B 1 101 ? 3.984 2.482 5.605 1 96.12 101 ARG B N 1
ATOM 1741 C CA . ARG B 1 101 ? 3.453 1.191 5.184 1 96.12 101 ARG B CA 1
ATOM 1742 C C . ARG B 1 101 ? 2.93 0.4 6.379 1 96.12 101 ARG B C 1
ATOM 1744 O O . ARG B 1 101 ? 3.605 0.292 7.402 1 96.12 101 ARG B O 1
ATOM 1751 N N . LYS B 1 102 ? 1.776 -0.127 6.266 1 95.62 102 LYS B N 1
ATOM 1752 C CA . LYS B 1 102 ? 1.163 -0.945 7.309 1 95.62 102 LYS B CA 1
ATOM 1753 C C . LYS B 1 102 ? 0.646 -2.264 6.738 1 95.62 102 LYS B C 1
ATOM 1755 O O . LYS B 1 102 ? -0.009 -2.281 5.695 1 95.62 102 LYS B O 1
ATOM 1760 N N . ASP B 1 103 ? 0.995 -3.318 7.508 1 95.38 103 ASP B N 1
ATOM 1761 C CA . ASP B 1 103 ? 0.37 -4.586 7.141 1 95.38 103 ASP B CA 1
ATOM 1762 C C . ASP B 1 103 ? -1.147 -4.516 7.301 1 95.38 103 ASP B C 1
ATOM 1764 O O . ASP B 1 103 ? -1.647 -4.012 8.312 1 95.38 103 ASP B O 1
ATOM 1768 N N . TYR B 1 104 ? -1.866 -5.031 6.324 1 91.88 104 TYR B N 1
ATOM 1769 C CA . TYR B 1 104 ? -3.32 -4.945 6.375 1 91.88 104 TYR B CA 1
ATOM 1770 C C . TYR B 1 104 ? -3.947 -6.332 6.441 1 91.88 104 TYR B C 1
ATOM 1772 O O . TYR B 1 104 ? -4.254 -6.828 7.527 1 91.88 104 TYR B O 1
ATOM 1780 N N . ILE B 1 105 ? -4.039 -7.004 5.324 1 89 105 ILE B N 1
ATOM 1781 C CA . ILE B 1 105 ? -4.59 -8.352 5.293 1 89 105 ILE B CA 1
ATOM 1782 C C . ILE B 1 105 ? -3.795 -9.219 4.316 1 89 105 ILE B C 1
ATOM 1784 O O . ILE B 1 105 ? -3.58 -8.82 3.166 1 89 105 ILE B O 1
ATOM 1788 N N . GLY B 1 106 ? -3.348 -10.406 4.902 1 92.38 106 GLY B N 1
ATOM 1789 C CA . GLY B 1 106 ? -2.621 -11.312 4.023 1 92.38 106 GLY B CA 1
ATOM 1790 C C . GLY B 1 106 ? -1.368 -10.695 3.436 1 92.38 106 GLY B C 1
ATOM 1791 O O . GLY B 1 106 ? -0.522 -10.172 4.168 1 92.38 106 GLY B O 1
ATOM 1792 N N . ASN B 1 107 ? -1.339 -10.703 2.086 1 96.44 107 ASN B N 1
ATOM 1793 C CA . ASN B 1 107 ? -0.2 -10.156 1.351 1 96.44 107 ASN B CA 1
ATOM 1794 C C . ASN B 1 107 ? -0.454 -8.727 0.898 1 96.44 107 ASN B C 1
ATOM 1796 O O . ASN B 1 107 ? 0.235 -8.219 0.011 1 96.44 107 ASN B O 1
ATOM 1800 N N . VAL B 1 108 ? -1.447 -8.086 1.542 1 95.38 108 VAL B N 1
ATOM 1801 C CA . VAL B 1 108 ? -1.807 -6.719 1.174 1 95.38 108 VAL B CA 1
ATOM 1802 C C . VAL B 1 108 ? -1.358 -5.754 2.27 1 95.38 108 VAL B C 1
ATOM 1804 O O . VAL B 1 108 ? -1.644 -5.969 3.449 1 95.38 108 VAL B O 1
ATOM 1807 N N . ASP B 1 109 ? -0.646 -4.746 1.914 1 96.81 109 ASP B N 1
ATOM 1808 C CA . ASP B 1 109 ? -0.278 -3.641 2.795 1 96.81 109 ASP B CA 1
ATOM 1809 C C . ASP B 1 109 ? -0.941 -2.34 2.352 1 96.81 109 ASP B C 1
ATOM 1811 O O . ASP B 1 109 ? -1.396 -2.225 1.212 1 96.81 109 ASP B O 1
ATOM 1815 N N . LEU B 1 110 ? -1.031 -1.392 3.191 1 96.19 110 LEU B N 1
ATOM 1816 C CA . LEU B 1 110 ? -1.435 -0.018 2.91 1 96.19 110 LEU B CA 1
ATOM 1817 C C . LEU B 1 110 ? -0.228 0.916 2.924 1 96.19 110 LEU B C 1
ATOM 1819 O O . LEU B 1 110 ? 0.654 0.785 3.775 1 96.19 110 LEU B O 1
ATOM 1823 N N . ILE B 1 111 ? -0.221 1.751 1.982 1 97.38 111 ILE B N 1
ATOM 1824 C CA . ILE B 1 111 ? 0.754 2.836 2.014 1 97.38 111 ILE B CA 1
ATOM 1825 C C . ILE B 1 111 ? 0.031 4.176 2.098 1 97.38 111 ILE B C 1
ATOM 1827 O O . ILE B 1 111 ? -0.803 4.496 1.248 1 97.38 111 ILE B O 1
ATOM 1831 N N . LEU B 1 112 ? 0.301 4.863 3.084 1 97.81 112 LEU B N 1
ATOM 1832 C CA . LEU B 1 112 ? -0.205 6.219 3.258 1 97.81 112 LEU B CA 1
ATOM 1833 C C . LEU B 1 112 ? 0.87 7.25 2.922 1 97.81 112 LEU B C 1
ATOM 1835 O O . LEU B 1 112 ? 1.951 7.238 3.516 1 97.81 112 LEU B O 1
ATOM 1839 N N . SER B 1 113 ? 0.573 8.086 1.969 1 97.69 113 SER B N 1
ATOM 1840 C CA . SER B 1 113 ? 1.55 9.062 1.511 1 97.69 113 SER B CA 1
ATOM 1841 C C . SER B 1 113 ? 1.184 10.469 1.979 1 97.69 113 SER B C 1
ATOM 1843 O O . SER B 1 113 ? 0.033 10.891 1.846 1 97.69 113 SER B O 1
ATOM 1845 N N . PHE B 1 114 ? 2.154 11.07 2.465 1 97.56 114 PHE B N 1
ATOM 1846 C CA . PHE B 1 114 ? 1.955 12.422 2.986 1 97.56 114 PHE B CA 1
ATOM 1847 C C . PHE B 1 114 ? 2.959 13.391 2.377 1 97.56 114 PHE B C 1
ATOM 1849 O O . PHE B 1 114 ? 4.113 13.031 2.139 1 97.56 114 PHE B O 1
ATOM 1856 N N . SER B 1 115 ? 2.484 14.547 2.123 1 97.06 115 SER B N 1
ATOM 1857 C CA . SER B 1 115 ? 3.316 15.625 1.597 1 97.06 115 SER B CA 1
ATOM 1858 C C . SER B 1 115 ? 2.898 16.969 2.168 1 97.06 115 SER B C 1
ATOM 1860 O O . SER B 1 115 ? 1.765 17.422 1.969 1 97.06 115 SER B O 1
ATOM 1862 N N . ASP B 1 116 ? 3.805 17.516 2.887 1 97.5 116 ASP B N 1
ATOM 1863 C CA . ASP B 1 116 ? 3.58 18.844 3.471 1 97.5 116 ASP B CA 1
ATOM 1864 C C . ASP B 1 116 ? 4.766 19.766 3.209 1 97.5 116 ASP B C 1
ATOM 1866 O O . ASP B 1 116 ? 5.906 19.312 3.1 1 97.5 116 ASP B O 1
ATOM 1870 N N . GLU B 1 117 ? 4.48 21.047 3.117 1 98.19 117 GLU B N 1
ATOM 1871 C CA . GLU B 1 117 ? 5.551 22.016 2.887 1 98.19 117 GLU B CA 1
ATOM 1872 C C . GLU B 1 117 ? 5.145 23.422 3.344 1 98.19 117 GLU B C 1
ATOM 1874 O O . GLU B 1 117 ? 3.955 23.719 3.451 1 98.19 117 GLU B O 1
ATOM 1879 N N . PHE B 1 118 ? 6.172 24.188 3.656 1 98 118 PHE B N 1
ATOM 1880 C CA . PHE B 1 118 ? 5.953 25.625 3.852 1 98 118 PHE B CA 1
ATOM 1881 C C . PHE B 1 118 ? 7.086 26.422 3.236 1 98 118 PHE B C 1
ATOM 1883 O O . PHE B 1 118 ? 8.148 25.875 2.916 1 98 118 PHE B O 1
ATOM 1890 N N . GLU B 1 119 ? 6.77 27.594 2.916 1 97.69 119 GLU B N 1
ATOM 1891 C CA . GLU B 1 119 ? 7.703 28.609 2.438 1 97.69 119 GLU B CA 1
ATOM 1892 C C . GLU B 1 119 ? 7.539 29.922 3.201 1 97.69 119 GLU B C 1
ATOM 1894 O O . GLU B 1 119 ? 6.43 30.453 3.305 1 97.69 119 GLU B O 1
ATOM 1899 N N . VAL B 1 120 ? 8.703 30.281 3.715 1 96.94 120 VAL B N 1
ATOM 1900 C CA . VAL B 1 120 ? 8.711 31.531 4.477 1 96.94 120 VAL B CA 1
ATOM 1901 C C . VAL B 1 120 ? 9.695 32.5 3.848 1 96.94 120 VAL B C 1
ATOM 1903 O O . VAL B 1 120 ? 10.875 32.219 3.693 1 96.94 120 VAL B O 1
ATOM 1906 N N . PRO B 1 121 ? 9.141 33.656 3.508 1 95.19 121 PRO B N 1
ATOM 1907 C CA . PRO B 1 121 ? 10.055 34.688 3 1 95.19 121 PRO B CA 1
ATOM 1908 C C . PRO B 1 121 ? 10.953 35.281 4.09 1 95.19 121 PRO B C 1
ATOM 1910 O O . PRO B 1 121 ? 10.531 35.406 5.242 1 95.19 121 PRO B O 1
ATOM 1913 N N . ILE B 1 122 ? 12.328 35.562 3.725 1 86.75 122 ILE B N 1
ATOM 1914 C CA . ILE B 1 122 ? 13.266 36.188 4.652 1 86.75 122 ILE B CA 1
ATOM 1915 C C . ILE B 1 122 ? 13.523 37.625 4.211 1 86.75 122 ILE B C 1
ATOM 1917 O O . ILE B 1 122 ? 13.461 37.938 3.021 1 86.75 122 ILE B O 1
#

Sequence (244 aa):
MNSSKQKGFTLVGLILVFGLIGIITLSVLKVFPVYMEHLAVKKAMEAIEMDQDLSKMSVGQIRGLFQKKLDMNQVNSINAKNAKINRSLSDITMKVDYEVRKDYIGNVDLILSFSDEFEVPIMNSSKQKGFTLVGLILVFGLIGIITLSVLKVFPVYMEHLAVKKAMEAIEMDQDLSKMSVGQIRGLFQKKLDMNQVNSINAKNAKINRSLSDITMKVDYEVRKDYIGNVDLILSFSDEFEVPI

InterPro domains:
  IPR032314 Protein of unknown function DUF4845 [PF16137] (30-114)

Radius of gyration: 26.21 Å; Cα contacts (8 Å, |Δi|>4): 275; chains: 2; bounding box: 68×68×46 Å

Solvent-accessible surface area (backbone atoms only — not comparable to full-atom values): 13616 Å² total; per-residue (Å²): 134,74,64,66,68,52,48,56,55,46,52,52,47,49,50,51,51,51,49,48,51,49,50,51,52,50,46,48,68,64,46,48,58,55,52,54,42,47,51,50,53,51,48,43,52,49,53,52,72,66,37,88,59,49,81,76,50,50,67,66,53,50,39,50,51,48,34,52,43,34,56,75,64,68,41,78,84,61,60,42,85,53,45,49,68,46,79,56,90,54,32,39,34,42,36,40,62,50,67,48,77,41,85,70,56,93,53,31,30,36,35,42,53,47,77,50,70,52,77,41,79,93,132,76,66,66,68,53,45,56,55,47,51,52,48,48,50,50,51,52,48,48,50,50,49,50,52,50,47,48,70,63,46,48,60,55,54,54,41,47,52,49,52,51,49,41,52,51,52,52,71,67,38,87,60,49,81,78,50,51,68,67,54,50,38,50,51,46,36,51,44,35,58,76,65,67,41,78,84,62,60,43,83,55,44,49,70,45,78,58,89,54,32,40,35,40,38,40,61,50,67,48,76,40,85,69,55,93,53,29,30,37,34,41,54,47,77,50,71,52,75,42,79,92

Secondary structure (DSSP, 8-state):
--HHHHHHHHHHHHHHHHHHHHHHHHHHHHHHHHHHHHHHHHHHHHHHHT-TTGGG--HHHHHHHHHHHHHHTT--S--GGGEEEEE-SSEEEEEEEEEEEEEEETTEEEEEEEEEEEEEE-/--THHHHHHHHHHHHHHHHHHHHHHHHHHHHHHHHHHHHHHHHHHHHHHT-TTGGG--HHHHHHHHHHHHHHTT--S--GGGEEEEE-SSEEEEEEEEEEEEEEETTEEEEEEEEEEEEEE-

Nearest PDB structures (foldseek):
  4m5t-assembly3_E  TM=5.577E-01  e=1.308E-01  Homo sapiens
  3l1f-assembly1_A-2  TM=5.623E-01  e=2.559E-01  Bos taurus
  3l1e-assembly1_A-2  TM=5.537E-01  e=2.891E-01  Bos taurus
  2ygd-assembly1_A  TM=5.128E-01  e=3.472E-01  Homo sapiens
  5lum-assembly2_C  TM=5.287E-01  e=2.891E-01  Homo sapiens